Protein AF-D0PT94-F1 (afdb_monomer_lite)

InterPro domains:
  IPR007080 RNA polymerase Rpb1, domain 1 [PF04997] (1-203)
  IPR044893 RNA polymerase Rpb1, clamp domain superfamily [G3DSA:4.10.860.120] (1-90)
  IPR045867 DNA-directed RNA polymerase, subunit beta-prime [PTHR19376] (1-203)

Radius of gyration: 24.85 Å; chains: 1; bounding box: 55×43×72 Å

Structure (mmCIF, N/CA/C/O backbone):
data_AF-D0PT94-F1
#
_entry.id   AF-D0PT94-F1
#
loop_
_atom_site.group_PDB
_atom_site.id
_atom_site.type_symbol
_atom_site.label_atom_id
_atom_site.label_alt_id
_atom_site.label_comp_id
_atom_site.label_asym_id
_atom_site.label_entity_id
_atom_site.label_seq_id
_atom_site.pdbx_PDB_ins_code
_atom_site.Cartn_x
_atom_site.Cartn_y
_atom_site.Cartn_z
_atom_site.occupancy
_atom_site.B_iso_or_equiv
_atom_site.auth_seq_id
_atom_site.auth_comp_id
_atom_site.auth_asym_id
_atom_site.auth_atom_id
_atom_site.pdbx_PDB_model_num
ATOM 1 N N . PRO A 1 1 ? 25.337 0.987 -22.077 1.00 82.44 1 PRO A N 1
ATOM 2 C CA . PRO A 1 1 ? 24.472 1.006 -20.879 1.00 82.44 1 PRO A CA 1
ATOM 3 C C . PRO A 1 1 ? 24.559 -0.339 -20.171 1.00 82.44 1 PRO A C 1
ATOM 5 O O . PRO A 1 1 ? 24.708 -1.342 -20.863 1.00 82.44 1 PRO A O 1
ATOM 8 N N . GLU A 1 2 ? 24.500 -0.351 -18.841 1.00 88.00 2 GLU A N 1
ATOM 9 C CA . GLU A 1 2 ? 24.576 -1.594 -18.067 1.00 88.00 2 GLU A CA 1
ATOM 10 C C . GLU A 1 2 ? 23.361 -2.496 -18.319 1.00 88.00 2 GLU A C 1
ATOM 12 O O . GLU A 1 2 ? 22.239 -2.018 -18.537 1.00 88.00 2 GLU A O 1
ATOM 17 N N . MET A 1 3 ? 23.589 -3.811 -18.303 1.00 86.75 3 MET A N 1
ATOM 18 C CA . MET A 1 3 ? 22.514 -4.797 -18.405 1.00 86.75 3 MET A CA 1
ATOM 19 C C . MET A 1 3 ? 21.665 -4.744 -17.131 1.00 86.75 3 MET A C 1
ATOM 21 O O . MET A 1 3 ? 22.197 -4.636 -16.034 1.00 86.75 3 MET A O 1
ATOM 25 N N . ASP A 1 4 ? 20.343 -4.747 -17.294 1.00 88.44 4 ASP A N 1
ATOM 26 C CA . ASP A 1 4 ? 19.341 -4.687 -16.217 1.00 88.44 4 ASP A CA 1
ATOM 27 C C . ASP A 1 4 ? 19.404 -3.450 -15.300 1.00 88.44 4 ASP A C 1
ATOM 29 O O . ASP A 1 4 ? 18.654 -3.346 -14.333 1.00 88.44 4 ASP A O 1
ATOM 33 N N . GLY A 1 5 ? 20.234 -2.459 -15.642 1.00 93.19 5 GLY A N 1
ATOM 34 C CA . GLY A 1 5 ? 20.261 -1.155 -14.986 1.00 93.19 5 GLY A CA 1
ATOM 35 C C . GLY A 1 5 ? 19.177 -0.189 -15.484 1.00 93.19 5 GLY A C 1
ATOM 36 O O . GLY A 1 5 ? 18.442 -0.456 -16.436 1.00 93.19 5 GLY A O 1
ATOM 37 N N . LEU A 1 6 ? 19.145 1.013 -14.896 1.00 94.44 6 LEU A N 1
ATOM 38 C CA . LEU A 1 6 ? 18.165 2.071 -15.210 1.00 94.44 6 LEU A CA 1
ATOM 39 C C . LEU A 1 6 ? 18.210 2.583 -16.661 1.00 94.44 6 LEU A C 1
ATOM 41 O O . LEU A 1 6 ? 17.276 3.223 -17.123 1.00 94.44 6 LEU A O 1
ATOM 45 N N . PHE A 1 7 ? 19.282 2.288 -17.394 1.00 94.75 7 PHE A N 1
ATOM 46 C CA . PHE A 1 7 ? 19.451 2.668 -18.798 1.00 94.75 7 PHE A CA 1
ATOM 47 C C . PHE A 1 7 ? 19.519 1.449 -19.726 1.00 94.75 7 PHE A C 1
ATOM 49 O O . PHE A 1 7 ? 20.022 1.558 -20.845 1.00 94.75 7 PHE A O 1
ATOM 56 N N . CYS A 1 8 ? 19.063 0.278 -19.268 1.00 95.19 8 CYS A N 1
ATOM 57 C CA . CYS A 1 8 ? 19.190 -0.969 -20.011 1.00 95.19 8 CYS A CA 1
ATOM 58 C C . CYS A 1 8 ? 18.487 -0.901 -21.375 1.00 95.19 8 CYS A C 1
ATOM 60 O O . CYS A 1 8 ? 17.275 -0.695 -21.466 1.00 95.19 8 CYS A O 1
ATOM 62 N N . GLU A 1 9 ? 19.239 -1.154 -22.448 1.00 94.75 9 GLU A N 1
ATOM 63 C CA . GLU A 1 9 ? 18.706 -1.122 -23.816 1.00 94.75 9 GLU A CA 1
ATOM 64 C C . GLU A 1 9 ? 17.712 -2.258 -24.098 1.00 94.75 9 GLU A C 1
ATOM 66 O O . GLU A 1 9 ? 16.864 -2.149 -24.980 1.00 94.75 9 GLU A O 1
ATOM 71 N N . ARG A 1 10 ? 17.791 -3.353 -23.334 1.00 94.56 10 ARG A N 1
ATOM 72 C CA . ARG A 1 10 ? 16.855 -4.480 -23.429 1.00 94.56 10 ARG A CA 1
ATOM 73 C C . ARG A 1 10 ? 15.456 -4.088 -22.956 1.00 94.56 10 ARG A C 1
ATOM 75 O O . ARG A 1 10 ? 14.474 -4.504 -23.558 1.00 94.56 10 ARG A O 1
ATOM 82 N N . ILE A 1 11 ? 15.384 -3.283 -21.895 1.00 94.75 11 ILE A N 1
ATOM 83 C CA . ILE A 1 11 ? 14.131 -2.842 -21.269 1.00 94.75 11 ILE A CA 1
ATOM 84 C C . ILE A 1 11 ? 13.576 -1.636 -22.030 1.00 94.75 11 ILE A C 1
ATOM 86 O O . ILE A 1 11 ? 12.449 -1.654 -22.523 1.00 94.75 11 ILE A O 1
ATOM 90 N N . PHE A 1 12 ? 14.393 -0.592 -22.170 1.00 96.19 12 PHE A N 1
ATOM 91 C CA . PHE A 1 12 ? 13.939 0.699 -22.682 1.00 96.19 12 PHE A CA 1
ATOM 92 C C . PHE A 1 12 ? 14.041 0.821 -24.206 1.00 96.19 12 PHE A C 1
ATOM 94 O O . PHE A 1 12 ? 13.380 1.673 -24.794 1.00 96.19 12 PHE A O 1
ATOM 101 N N . GLY A 1 13 ? 14.816 -0.035 -24.871 1.00 94.75 13 GLY A N 1
ATOM 102 C CA . GLY A 1 13 ? 15.084 0.028 -26.309 1.00 94.75 13 GLY A CA 1
ATOM 103 C C . GLY A 1 13 ? 16.503 0.510 -26.642 1.00 94.75 13 GLY A C 1
ATOM 104 O O . GLY A 1 13 ? 17.255 0.923 -25.756 1.00 94.75 13 GLY A O 1
ATOM 105 N N . PRO A 1 14 ? 16.896 0.454 -27.924 1.00 95.75 14 PRO A N 1
ATOM 106 C CA . PRO A 1 14 ? 18.282 0.619 -28.345 1.00 95.75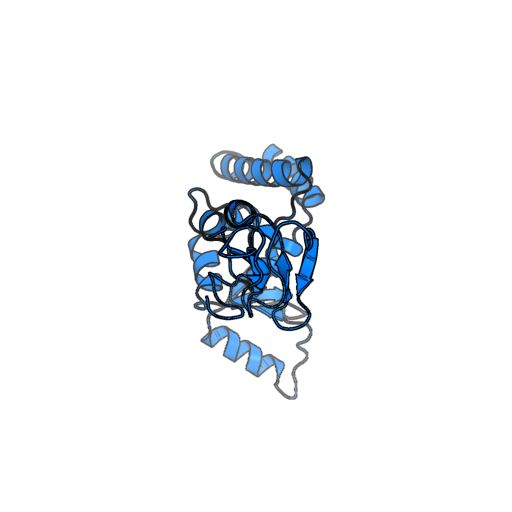 14 PRO A CA 1
ATOM 107 C C . PRO A 1 14 ? 18.783 2.056 -28.175 1.00 95.75 14 PRO A C 1
ATOM 109 O O . PRO A 1 14 ? 18.037 3.023 -28.336 1.00 95.75 14 PRO A O 1
ATOM 112 N N . ALA A 1 15 ? 20.078 2.215 -27.891 1.00 94.25 15 ALA A N 1
ATOM 113 C CA . ALA A 1 15 ? 20.687 3.544 -27.773 1.00 94.25 15 ALA A CA 1
ATOM 114 C C . ALA A 1 15 ? 20.854 4.258 -29.126 1.00 94.25 15 ALA A C 1
ATOM 116 O O . ALA A 1 15 ? 20.878 5.487 -29.169 1.00 94.25 15 ALA A O 1
ATOM 117 N N . LYS A 1 16 ? 20.970 3.495 -30.217 1.00 93.94 16 LYS A N 1
ATOM 118 C CA . LYS A 1 16 ? 21.126 3.987 -31.590 1.00 93.94 16 LYS A CA 1
ATOM 119 C C . LYS A 1 16 ? 20.006 3.445 -32.465 1.00 93.94 16 LYS A C 1
ATOM 121 O O . LYS A 1 16 ? 19.548 2.322 -32.265 1.00 93.94 16 LYS A O 1
ATOM 126 N N . ASP A 1 17 ? 19.595 4.223 -33.457 1.00 95.56 17 ASP A N 1
ATOM 127 C CA . ASP A 1 17 ? 18.532 3.808 -34.368 1.00 95.56 17 ASP A CA 1
ATOM 128 C C . ASP A 1 17 ? 18.942 2.572 -35.174 1.00 95.56 17 ASP A C 1
ATOM 130 O O . ASP A 1 17 ? 20.009 2.534 -35.792 1.00 95.56 17 ASP A O 1
ATOM 134 N N . TRP A 1 18 ? 18.059 1.572 -35.202 1.00 94.94 18 TRP A N 1
ATOM 135 C CA . TRP A 1 18 ? 18.218 0.365 -36.015 1.00 94.94 18 TRP A CA 1
ATOM 136 C C . TRP A 1 18 ? 19.512 -0.420 -35.737 1.00 94.94 18 TRP A C 1
ATOM 138 O O . TRP A 1 18 ? 20.038 -1.103 -36.624 1.00 94.94 18 TRP A O 1
ATOM 148 N N . GLU A 1 19 ? 20.036 -0.345 -34.514 1.00 95.38 19 GLU A N 1
ATOM 149 C CA . GLU A 1 19 ? 21.243 -1.053 -34.089 1.00 95.38 19 GLU A CA 1
ATOM 150 C C . GLU A 1 19 ? 21.046 -1.662 -32.695 1.00 95.38 19 GLU A C 1
ATOM 152 O O . GLU A 1 19 ? 20.653 -0.981 -31.754 1.00 95.38 19 GLU A O 1
ATOM 157 N N . CYS A 1 20 ? 21.328 -2.961 -32.554 1.00 94.12 20 CYS A N 1
ATOM 158 C CA . CYS A 1 20 ? 21.342 -3.610 -31.241 1.00 94.12 20 CYS A CA 1
ATOM 159 C C . CYS A 1 20 ? 22.640 -3.289 -30.478 1.00 94.12 20 CYS A C 1
ATOM 161 O O . CYS A 1 20 ? 23.686 -3.099 -31.103 1.00 94.12 20 CYS A O 1
ATOM 163 N N . HIS A 1 21 ? 22.614 -3.371 -29.144 1.00 93.88 21 HIS A N 1
ATOM 164 C CA . HIS A 1 21 ? 23.755 -3.044 -28.276 1.00 93.88 21 HIS A CA 1
ATOM 165 C C . HIS A 1 21 ? 25.081 -3.732 -28.664 1.00 93.88 21 HIS A C 1
ATOM 167 O O . HIS A 1 21 ? 26.125 -3.088 -28.728 1.00 93.88 21 HIS A O 1
ATOM 173 N N . CYS A 1 22 ? 25.060 -5.034 -28.982 1.00 93.25 22 CYS A N 1
ATOM 174 C CA . CYS A 1 22 ? 26.273 -5.790 -29.334 1.00 93.25 22 CYS A CA 1
ATOM 175 C C . CYS A 1 22 ? 26.754 -5.586 -30.784 1.00 93.25 22 CYS A C 1
ATOM 177 O O . CYS A 1 22 ? 27.763 -6.163 -31.186 1.00 93.25 22 CYS A O 1
ATOM 179 N N . GLY A 1 23 ? 26.006 -4.838 -31.600 1.00 92.12 23 GLY A N 1
ATOM 180 C CA . GLY A 1 23 ? 26.326 -4.577 -33.002 1.00 92.12 23 GLY A CA 1
ATOM 181 C C . GLY A 1 23 ? 26.142 -5.753 -33.977 1.00 92.12 23 GLY A C 1
ATOM 182 O O . GLY A 1 23 ? 26.477 -5.585 -35.149 1.00 92.12 23 GLY A O 1
ATOM 183 N N . LYS A 1 24 ? 25.603 -6.913 -33.552 1.00 94.38 24 LYS A N 1
ATOM 184 C CA . LYS A 1 24 ? 25.301 -8.068 -34.438 1.00 94.38 24 LYS A CA 1
ATOM 185 C C . LYS A 1 24 ? 24.307 -7.683 -35.539 1.00 94.38 24 LYS A C 1
ATOM 187 O O . LYS A 1 24 ? 24.542 -7.946 -36.718 1.00 94.38 24 LYS A O 1
ATOM 192 N N . TYR A 1 25 ? 23.209 -7.039 -35.154 1.00 95.19 25 TYR A N 1
ATOM 193 C CA . TYR A 1 25 ? 22.184 -6.549 -36.068 1.00 95.19 25 TYR A CA 1
ATOM 194 C C . TYR A 1 25 ? 22.292 -5.032 -36.201 1.00 95.19 25 TYR A C 1
ATOM 196 O O . TYR A 1 25 ? 22.223 -4.299 -35.213 1.00 95.19 25 TYR A O 1
ATOM 204 N N . LYS A 1 26 ? 22.477 -4.580 -37.445 1.00 92.81 26 LYS A N 1
ATOM 205 C CA . LYS A 1 26 ? 22.563 -3.168 -37.828 1.00 92.81 26 LYS A CA 1
ATOM 206 C C . LYS A 1 26 ? 21.718 -2.892 -39.066 1.00 92.81 26 LYS A C 1
ATOM 208 O O . LYS A 1 26 ? 21.656 -3.746 -39.963 1.00 92.81 26 LYS A O 1
ATOM 213 N N . ARG A 1 27 ? 21.244 -1.647 -39.169 1.00 91.12 27 ARG A N 1
ATOM 214 C CA . ARG A 1 27 ? 20.444 -1.085 -40.269 1.00 91.12 27 ARG A CA 1
ATOM 215 C C . ARG A 1 27 ? 18.991 -1.566 -40.254 1.00 91.12 27 ARG A C 1
ATOM 217 O O . ARG A 1 27 ? 18.659 -2.619 -39.719 1.00 91.12 27 ARG A O 1
ATOM 224 N N . VAL A 1 28 ? 18.148 -0.807 -40.951 1.00 93.69 28 VAL A N 1
ATOM 225 C CA . VAL A 1 28 ? 16.680 -0.954 -41.004 1.00 93.69 28 VAL A CA 1
ATOM 226 C C . VAL A 1 28 ? 16.206 -2.345 -41.451 1.00 93.69 28 VAL A C 1
ATOM 228 O O . VAL A 1 28 ? 15.122 -2.774 -41.075 1.00 93.69 28 VAL A O 1
ATOM 231 N N . ARG A 1 29 ? 17.021 -3.097 -42.205 1.00 94.12 29 ARG A N 1
ATOM 232 C CA . ARG A 1 29 ? 16.681 -4.452 -42.690 1.00 94.12 29 ARG A CA 1
ATOM 233 C C . ARG A 1 29 ? 16.317 -5.449 -41.582 1.00 94.12 29 ARG A C 1
ATOM 235 O O . ARG A 1 29 ? 15.600 -6.399 -41.849 1.00 94.12 29 ARG A O 1
ATOM 242 N N . HIS A 1 30 ? 16.828 -5.233 -40.368 1.00 92.19 30 HIS A N 1
ATOM 243 C CA . HIS A 1 30 ? 16.619 -6.111 -39.212 1.00 92.19 30 HIS A CA 1
ATOM 244 C C . HIS A 1 30 ? 15.548 -5.574 -38.253 1.00 92.19 30 HIS A C 1
ATOM 246 O O . HIS A 1 30 ? 15.527 -5.947 -37.085 1.00 92.19 30 HIS A O 1
ATOM 252 N N . ARG A 1 31 ? 14.686 -4.666 -38.724 1.00 92.75 31 ARG A N 1
ATOM 253 C CA . ARG A 1 31 ? 13.593 -4.067 -37.949 1.00 92.75 31 ARG A CA 1
ATOM 254 C C . ARG A 1 31 ? 12.750 -5.129 -37.238 1.00 92.75 31 ARG A C 1
ATOM 256 O O . ARG A 1 31 ? 12.276 -6.065 -37.873 1.00 92.75 31 ARG A O 1
ATOM 263 N N . GLY A 1 32 ? 12.523 -4.931 -35.940 1.00 91.44 32 GLY A N 1
ATOM 264 C CA . GLY A 1 32 ? 11.670 -5.793 -35.114 1.00 91.44 32 GLY A CA 1
ATOM 265 C C . GLY A 1 32 ? 12.319 -7.113 -34.687 1.00 91.44 32 GLY A C 1
ATOM 266 O O . GLY A 1 32 ? 11.695 -7.892 -33.974 1.00 91.44 32 GLY A O 1
ATOM 267 N N . ILE A 1 33 ? 13.570 -7.373 -35.082 1.00 94.75 33 ILE A N 1
ATOM 268 C CA . ILE A 1 33 ? 14.318 -8.542 -34.613 1.00 94.75 33 ILE A CA 1
ATOM 269 C C . ILE A 1 33 ? 14.868 -8.255 -33.214 1.00 94.75 33 ILE A C 1
ATOM 271 O O . ILE A 1 33 ? 15.511 -7.227 -32.980 1.00 94.75 33 ILE A O 1
ATOM 275 N N . VAL A 1 34 ? 14.660 -9.196 -32.294 1.00 96.31 34 VAL A N 1
ATOM 276 C CA . VAL A 1 34 ? 15.286 -9.198 -30.968 1.00 96.31 34 VAL A CA 1
ATOM 277 C C . VAL A 1 34 ? 16.611 -9.946 -31.048 1.00 96.31 34 VAL A C 1
ATOM 279 O O . VAL A 1 34 ? 16.674 -11.091 -31.491 1.00 96.31 34 VAL A O 1
ATOM 282 N N . CYS A 1 35 ? 17.700 -9.295 -30.648 1.00 95.06 35 CYS A N 1
ATOM 283 C CA . CYS A 1 35 ? 19.027 -9.886 -30.751 1.00 95.06 35 CYS A CA 1
ATOM 284 C C . CYS A 1 35 ? 19.226 -11.033 -29.747 1.00 95.06 35 CYS A C 1
ATOM 286 O O . CYS A 1 35 ? 19.208 -10.801 -28.545 1.00 95.06 35 CYS A O 1
ATOM 288 N N . GLU A 1 36 ? 19.559 -12.236 -30.219 1.00 95.12 36 GLU A N 1
ATOM 289 C CA . GLU A 1 36 ? 19.806 -13.423 -29.372 1.00 95.12 36 GLU A CA 1
ATOM 290 C C . GLU A 1 36 ? 20.920 -13.237 -28.326 1.00 95.12 36 GLU A C 1
ATOM 292 O O . GLU A 1 36 ? 20.913 -13.888 -27.289 1.00 95.12 36 GLU A O 1
ATOM 297 N N . ARG A 1 37 ? 21.900 -12.359 -28.590 1.00 92.44 37 ARG A N 1
ATOM 298 C CA . ARG A 1 37 ? 23.067 -12.176 -27.708 1.00 92.44 37 ARG A CA 1
ATOM 299 C C . ARG A 1 37 ? 22.843 -11.147 -26.600 1.00 92.44 37 ARG A C 1
ATOM 301 O O . ARG A 1 37 ? 23.409 -11.292 -25.528 1.00 92.44 37 ARG A O 1
ATOM 308 N N . CYS A 1 38 ? 22.101 -10.074 -26.880 1.00 93.12 38 CYS A N 1
ATOM 309 C CA . CYS A 1 38 ? 21.915 -8.964 -25.930 1.00 93.12 38 CYS A CA 1
ATOM 310 C C . CYS A 1 38 ? 20.450 -8.703 -25.559 1.00 93.12 38 CYS A C 1
ATOM 312 O O . CYS A 1 38 ? 20.180 -7.855 -24.718 1.00 93.12 38 CYS A O 1
ATOM 314 N N . GLY A 1 39 ? 19.496 -9.382 -26.198 1.00 94.00 39 GLY A N 1
ATOM 315 C CA . GLY A 1 39 ? 18.062 -9.194 -25.979 1.00 94.00 39 GLY A CA 1
ATOM 316 C C . GLY A 1 39 ? 17.511 -7.847 -26.456 1.00 94.00 39 GLY A C 1
ATOM 317 O O . GLY A 1 39 ? 16.332 -7.582 -26.257 1.00 94.00 39 GLY A O 1
ATOM 318 N N . VAL A 1 40 ? 18.331 -6.985 -27.067 1.00 95.50 40 VAL A N 1
ATOM 319 C CA . VAL A 1 40 ? 17.892 -5.669 -27.548 1.00 95.50 40 VAL A CA 1
ATOM 320 C C . VAL A 1 40 ? 17.148 -5.820 -28.867 1.00 95.50 40 VAL A C 1
ATOM 322 O O . VAL A 1 40 ? 17.653 -6.423 -29.818 1.00 95.50 40 VAL A O 1
ATOM 325 N N . GLU A 1 41 ? 15.953 -5.248 -28.912 1.00 95.69 41 GLU A N 1
ATOM 326 C CA . GLU A 1 41 ? 15.142 -5.131 -30.116 1.00 95.69 41 GLU A CA 1
ATOM 327 C C . GLU A 1 41 ? 15.700 -4.051 -31.049 1.00 95.69 41 GLU A C 1
ATOM 329 O O . GLU A 1 41 ? 15.992 -2.928 -30.635 1.00 95.69 41 GLU A O 1
ATOM 334 N N . VAL A 1 42 ? 15.824 -4.379 -32.333 1.00 96.56 42 VAL A N 1
ATOM 335 C CA . VAL A 1 42 ? 16.262 -3.434 -33.362 1.00 96.56 42 VAL A CA 1
ATOM 336 C C . VAL A 1 42 ? 15.084 -2.553 -33.783 1.00 96.56 42 VAL A C 1
ATOM 338 O O . VAL A 1 42 ? 14.254 -2.931 -34.615 1.00 96.56 42 VAL A O 1
ATOM 341 N N . THR A 1 43 ? 15.029 -1.356 -33.210 1.00 96.12 43 THR A N 1
ATOM 342 C CA . THR A 1 43 ? 14.004 -0.337 -33.467 1.00 96.12 43 THR A CA 1
ATOM 343 C C . THR A 1 43 ? 14.615 1.071 -33.397 1.00 96.12 43 THR A C 1
ATOM 345 O O . THR A 1 43 ? 15.835 1.222 -33.309 1.00 96.12 43 THR A O 1
ATOM 348 N N . GLU A 1 44 ? 13.797 2.112 -33.492 1.00 95.75 44 GLU A N 1
ATOM 349 C CA . GLU A 1 44 ? 14.229 3.500 -33.315 1.00 95.75 44 GLU A CA 1
ATOM 350 C C . GLU A 1 44 ? 14.568 3.776 -31.847 1.00 95.75 44 GLU A C 1
ATOM 352 O O . GLU A 1 44 ? 13.844 3.366 -30.942 1.00 95.75 44 GLU A O 1
ATOM 357 N N . SER A 1 45 ? 15.616 4.552 -31.589 1.00 94.56 45 SER A N 1
ATOM 358 C CA . SER A 1 45 ? 16.007 4.972 -30.237 1.00 94.56 45 SER A CA 1
ATOM 359 C C . SER A 1 45 ? 14.926 5.804 -29.537 1.00 94.56 45 SER A C 1
ATOM 361 O O . SER A 1 45 ? 14.860 5.839 -28.308 1.00 94.56 45 SER A O 1
ATOM 363 N N . ARG A 1 46 ? 14.010 6.420 -30.301 1.00 96.00 46 ARG A N 1
ATOM 364 C CA . ARG A 1 46 ? 12.863 7.184 -29.788 1.00 96.00 46 ARG A CA 1
ATOM 365 C C . ARG A 1 46 ? 11.960 6.364 -28.862 1.00 96.00 46 ARG A C 1
ATOM 367 O O . ARG A 1 46 ? 11.356 6.947 -27.961 1.00 96.00 46 ARG A O 1
ATOM 374 N N . VAL A 1 47 ? 11.881 5.038 -29.025 1.00 95.50 47 VAL A N 1
ATOM 375 C CA . VAL A 1 47 ? 11.062 4.187 -28.138 1.00 95.50 47 VAL A CA 1
ATOM 376 C C . VAL A 1 47 ? 11.494 4.287 -26.671 1.00 95.50 47 VAL A C 1
ATOM 378 O O . VAL A 1 47 ? 10.652 4.121 -25.788 1.00 95.50 47 VAL A O 1
ATOM 381 N N . ARG A 1 48 ? 12.760 4.655 -26.410 1.00 95.12 48 ARG A N 1
ATOM 382 C CA . ARG A 1 48 ? 13.303 4.877 -25.062 1.00 95.12 48 ARG A CA 1
ATOM 383 C C . ARG A 1 48 ? 12.613 5.991 -24.294 1.00 95.12 48 ARG A C 1
ATOM 385 O O . ARG A 1 48 ? 12.707 5.996 -23.084 1.00 95.12 48 ARG A O 1
ATOM 392 N N . ARG A 1 49 ? 11.887 6.887 -24.971 1.00 94.88 49 ARG A N 1
ATOM 393 C CA . ARG A 1 49 ? 11.092 7.956 -24.339 1.00 94.88 49 ARG A CA 1
ATOM 394 C C . ARG A 1 49 ? 9.676 7.520 -23.955 1.00 94.88 49 ARG A C 1
ATOM 396 O O . ARG A 1 49 ? 8.940 8.300 -23.361 1.00 94.88 49 ARG A O 1
ATOM 403 N N . HIS A 1 50 ? 9.269 6.314 -24.350 1.00 94.81 50 HIS A N 1
ATOM 404 C CA . HIS A 1 50 ? 7.896 5.827 -24.194 1.00 94.81 50 HIS A CA 1
ATOM 405 C C . HIS A 1 50 ? 7.811 4.507 -23.419 1.00 94.81 50 HIS A C 1
ATOM 407 O O . HIS A 1 50 ? 6.802 4.256 -22.766 1.00 94.81 50 HIS A O 1
ATOM 413 N N . ARG A 1 51 ? 8.841 3.654 -23.477 1.00 95.06 51 ARG A N 1
ATOM 414 C CA . ARG A 1 51 ? 8.858 2.370 -22.762 1.00 95.06 51 ARG A CA 1
ATOM 415 C C . ARG A 1 51 ? 9.133 2.587 -21.281 1.00 95.06 51 ARG A C 1
ATOM 417 O O . ARG A 1 51 ? 10.183 3.105 -20.929 1.00 95.06 51 ARG A O 1
ATOM 424 N N . MET A 1 52 ? 8.205 2.176 -20.426 1.00 96.19 52 MET A N 1
ATOM 425 C CA . MET A 1 52 ? 8.396 2.180 -18.976 1.00 96.19 52 MET A CA 1
ATOM 426 C C . MET A 1 52 ? 8.971 0.842 -18.512 1.00 96.19 52 MET A C 1
ATOM 428 O O . MET A 1 52 ? 8.719 -0.199 -19.121 1.00 96.19 52 MET A O 1
ATOM 432 N N . GLY A 1 53 ? 9.728 0.878 -17.421 1.00 95.50 53 GLY A N 1
ATOM 433 C CA . GLY A 1 53 ? 10.123 -0.311 -16.673 1.00 95.50 53 GLY A CA 1
ATOM 434 C C . GLY A 1 53 ? 9.316 -0.431 -15.386 1.00 95.50 53 GLY A C 1
ATOM 435 O O . GLY A 1 53 ? 8.473 0.413 -15.080 1.00 95.50 53 GLY A O 1
ATOM 436 N N . PHE A 1 54 ? 9.610 -1.451 -14.591 1.00 96.25 54 PHE A N 1
ATOM 437 C CA . PHE A 1 54 ? 9.136 -1.526 -13.216 1.00 96.25 54 PHE A CA 1
ATOM 438 C C . PHE A 1 54 ? 10.157 -2.238 -12.333 1.00 96.25 54 PHE A C 1
ATOM 440 O O . PHE A 1 54 ? 10.972 -3.024 -12.813 1.00 96.25 54 PHE A O 1
ATOM 447 N N . ILE A 1 55 ? 10.085 -1.967 -11.035 1.00 96.88 55 ILE A N 1
ATOM 448 C CA . ILE A 1 55 ? 10.845 -2.646 -9.991 1.00 96.88 55 ILE A CA 1
ATOM 449 C C . ILE A 1 55 ? 9.837 -3.380 -9.116 1.00 96.88 55 ILE A C 1
ATOM 451 O O . ILE A 1 55 ? 8.952 -2.758 -8.528 1.00 96.88 55 ILE A O 1
ATOM 455 N N . LYS A 1 56 ? 9.964 -4.706 -9.039 1.00 96.88 56 LYS A N 1
ATOM 456 C CA . LYS A 1 56 ? 9.233 -5.506 -8.057 1.00 96.88 56 LYS A CA 1
ATOM 457 C C . LYS A 1 56 ? 9.895 -5.307 -6.697 1.00 96.88 56 LYS A C 1
ATOM 459 O O . LYS A 1 56 ? 11.095 -5.539 -6.568 1.00 96.88 56 LYS A O 1
ATOM 464 N N . LEU A 1 57 ? 9.127 -4.857 -5.714 1.00 96.94 57 LEU A N 1
ATOM 465 C CA . LEU A 1 57 ? 9.636 -4.642 -4.367 1.00 96.94 57 LEU A CA 1
ATOM 466 C C . LEU A 1 57 ? 9.753 -5.974 -3.623 1.00 96.94 57 LEU A C 1
ATOM 468 O O . LEU A 1 57 ? 8.995 -6.909 -3.876 1.00 96.94 57 LEU A O 1
ATOM 472 N N . ALA A 1 58 ? 10.723 -6.053 -2.712 1.00 96.38 58 ALA A N 1
ATOM 473 C CA . ALA A 1 58 ? 10.888 -7.211 -1.834 1.00 96.38 58 ALA A CA 1
ATOM 474 C C . ALA A 1 58 ? 9.811 -7.260 -0.739 1.00 96.38 58 ALA A C 1
ATOM 476 O O . ALA A 1 58 ? 9.414 -8.342 -0.324 1.00 96.38 58 ALA A O 1
ATOM 477 N N . ALA A 1 59 ? 9.338 -6.090 -0.310 1.00 94.75 59 ALA A N 1
ATOM 478 C CA . ALA A 1 59 ? 8.274 -5.916 0.664 1.00 94.75 59 ALA A CA 1
ATOM 479 C C . ALA A 1 59 ? 7.313 -4.814 0.184 1.00 94.75 59 ALA A C 1
ATOM 481 O O . ALA A 1 59 ? 7.755 -3.903 -0.531 1.00 94.75 59 ALA A O 1
ATOM 482 N N . PRO A 1 60 ? 6.026 -4.877 0.562 1.00 96.31 60 PRO A N 1
ATOM 483 C CA . PRO A 1 60 ? 5.071 -3.818 0.265 1.00 96.31 60 PRO A CA 1
ATOM 484 C C . PRO A 1 60 ? 5.502 -2.489 0.896 1.00 96.31 60 PRO A C 1
ATOM 486 O O . PRO A 1 60 ? 6.080 -2.456 1.982 1.00 96.31 60 PRO A O 1
ATOM 489 N N . VAL A 1 61 ? 5.206 -1.374 0.226 1.00 96.81 61 VAL A N 1
ATOM 490 C CA . VAL A 1 61 ? 5.502 -0.020 0.723 1.00 96.81 61 VAL A CA 1
ATOM 491 C C . VAL A 1 61 ? 4.286 0.879 0.547 1.00 96.81 61 VAL A C 1
ATOM 493 O O . VAL A 1 61 ? 3.730 0.986 -0.543 1.00 96.81 61 VAL A O 1
ATOM 496 N N . THR A 1 62 ? 3.881 1.583 1.603 1.00 96.94 62 THR A N 1
ATOM 497 C CA . THR A 1 62 ? 2.770 2.541 1.529 1.00 96.94 62 THR A CA 1
ATOM 498 C C . THR A 1 62 ? 3.114 3.721 0.629 1.00 96.94 62 THR A C 1
ATOM 500 O O . THR A 1 62 ? 4.167 4.349 0.781 1.00 96.94 62 THR A O 1
ATOM 503 N N . HIS A 1 63 ? 2.201 4.100 -0.257 1.00 96.69 63 HIS A N 1
ATOM 504 C CA . HIS A 1 63 ? 2.396 5.264 -1.103 1.00 96.69 63 HIS A CA 1
ATOM 505 C C . HIS A 1 63 ? 2.232 6.569 -0.298 1.00 96.69 63 HIS A C 1
ATOM 507 O O . HIS A 1 63 ? 1.171 6.872 0.257 1.00 96.69 63 HIS A O 1
ATOM 513 N N . VAL A 1 64 ? 3.282 7.398 -0.288 1.00 95.56 64 VAL A N 1
ATOM 514 C CA . VAL A 1 64 ? 3.404 8.580 0.589 1.00 95.56 64 VAL A CA 1
ATOM 515 C C . VAL A 1 64 ? 2.256 9.588 0.463 1.00 95.56 64 VAL A C 1
ATOM 517 O O . VAL A 1 64 ? 1.851 10.163 1.469 1.00 95.56 64 VAL A O 1
ATOM 520 N N . TRP A 1 65 ? 1.690 9.792 -0.733 1.00 95.88 65 TRP A N 1
ATOM 521 C CA . TRP A 1 65 ? 0.573 10.733 -0.917 1.00 95.88 65 TRP A CA 1
ATOM 522 C C . TRP A 1 65 ? -0.709 10.312 -0.195 1.00 95.88 65 TRP A C 1
ATOM 524 O O . TRP A 1 65 ? -1.437 11.181 0.276 1.00 95.88 65 TRP A O 1
ATOM 534 N N . TYR A 1 66 ? -0.983 9.011 -0.075 1.00 95.94 66 TYR A N 1
ATOM 535 C CA . TYR A 1 66 ? -2.185 8.528 0.608 1.00 95.94 66 TYR A CA 1
ATOM 536 C C . TYR A 1 66 ? -1.990 8.435 2.123 1.00 95.94 66 TYR A C 1
ATOM 538 O O . TYR A 1 66 ? -2.964 8.570 2.862 1.00 95.94 66 TYR A O 1
ATOM 546 N N . LEU A 1 67 ? -0.737 8.274 2.570 1.00 94.94 67 LEU A N 1
ATOM 547 C CA . LEU A 1 67 ? -0.361 8.285 3.981 1.00 94.94 67 LEU A CA 1
ATOM 548 C C . LEU A 1 67 ? -0.274 9.713 4.539 1.00 94.94 67 LEU A C 1
ATOM 550 O O . LEU A 1 67 ? -1.045 10.058 5.427 1.00 94.94 67 LEU A O 1
ATOM 554 N N . LYS A 1 68 ? 0.628 10.549 4.006 1.00 93.44 68 LYS A N 1
ATOM 555 C CA . LYS A 1 68 ? 0.940 11.898 4.524 1.00 93.44 68 LYS A CA 1
ATOM 556 C C . LYS A 1 68 ? 0.119 13.027 3.902 1.00 93.44 68 LYS A C 1
ATOM 558 O O . LYS A 1 68 ? 0.277 14.183 4.293 1.00 93.44 68 LYS A O 1
ATOM 563 N N . GLY A 1 69 ? -0.722 12.723 2.914 1.00 91.94 69 GLY A N 1
ATOM 564 C CA . GLY A 1 69 ? -1.636 13.702 2.331 1.00 91.94 69 GLY A CA 1
ATOM 565 C C . GLY A 1 69 ? -2.558 14.312 3.389 1.00 91.94 69 GLY A C 1
ATOM 566 O O . GLY A 1 69 ? -2.877 13.675 4.391 1.00 91.94 69 GLY A O 1
ATOM 567 N N . ILE A 1 70 ? -2.994 15.555 3.172 1.00 90.44 70 ILE A N 1
ATOM 568 C CA . ILE A 1 70 ? -3.974 16.225 4.034 1.00 90.44 70 ILE A CA 1
ATOM 569 C C . ILE A 1 70 ? -5.281 16.381 3.239 1.00 90.44 70 ILE A C 1
ATOM 571 O O . ILE A 1 70 ? -5.330 17.208 2.327 1.00 90.44 70 ILE A O 1
ATOM 575 N N . PRO A 1 71 ? -6.352 15.637 3.571 1.00 90.12 71 PRO A N 1
ATOM 576 C CA . PRO A 1 71 ? -6.414 14.578 4.581 1.00 90.12 71 PRO A CA 1
ATOM 577 C C . PRO A 1 71 ? -5.780 13.255 4.106 1.00 90.12 71 PRO A C 1
ATOM 579 O O . PRO A 1 71 ? -5.666 13.008 2.907 1.00 90.12 71 PRO A O 1
ATOM 582 N N . SER A 1 72 ? -5.416 12.392 5.057 1.00 95.25 72 SER A N 1
ATOM 583 C CA . SER A 1 72 ? -4.874 11.058 4.773 1.00 95.25 72 SER A CA 1
ATOM 584 C C . SER A 1 72 ? -6.007 10.098 4.423 1.00 95.25 72 SER A C 1
ATOM 586 O O . SER A 1 72 ? -6.904 9.868 5.238 1.00 95.25 72 SER A O 1
ATOM 588 N N . TYR A 1 73 ? -5.980 9.540 3.212 1.00 95.19 73 TYR A N 1
ATOM 589 C CA . TYR A 1 73 ? -7.009 8.606 2.749 1.00 95.19 73 TYR A CA 1
ATOM 590 C C . TYR A 1 73 ? -6.958 7.286 3.519 1.00 95.19 73 TYR A C 1
ATOM 592 O O . TYR A 1 73 ? -8.006 6.759 3.887 1.00 95.19 73 TYR A O 1
ATOM 600 N N . MET A 1 74 ? -5.751 6.797 3.824 1.00 95.88 74 MET A N 1
ATOM 601 C CA . MET A 1 74 ? -5.554 5.551 4.571 1.00 95.88 74 MET A CA 1
ATOM 602 C C . MET A 1 74 ? -6.125 5.664 5.988 1.00 95.88 74 MET A C 1
ATOM 604 O O . MET A 1 74 ? -6.901 4.812 6.411 1.00 95.88 74 MET A O 1
ATOM 608 N N . ALA A 1 75 ? -5.828 6.764 6.686 1.00 95.81 75 ALA A N 1
ATOM 609 C CA . ALA A 1 75 ? -6.358 7.018 8.025 1.00 95.81 75 ALA A CA 1
ATOM 610 C C . ALA A 1 75 ? -7.894 7.138 8.033 1.00 95.81 75 ALA A C 1
ATOM 612 O O . ALA A 1 75 ? -8.560 6.576 8.901 1.00 95.81 75 ALA A O 1
ATOM 613 N N . ILE A 1 76 ? -8.473 7.828 7.038 1.00 95.50 76 ILE A N 1
ATOM 614 C CA . ILE A 1 76 ? -9.932 7.959 6.906 1.00 95.50 76 ILE A CA 1
ATOM 615 C C . ILE A 1 76 ? -10.598 6.597 6.685 1.00 95.50 76 ILE A C 1
ATOM 617 O O . ILE A 1 76 ? -11.609 6.309 7.326 1.00 95.50 76 ILE A O 1
ATOM 621 N N . LEU A 1 77 ? -10.060 5.771 5.786 1.00 95.56 77 LEU A N 1
ATOM 622 C CA . LEU A 1 77 ? -10.627 4.457 5.473 1.00 95.56 77 LEU A CA 1
ATOM 623 C C . LEU A 1 77 ? -10.575 3.520 6.682 1.00 95.56 77 LEU A C 1
ATOM 625 O O . LEU A 1 77 ? -11.592 2.918 7.040 1.00 95.56 77 LEU A O 1
ATOM 629 N N . LEU A 1 78 ? -9.421 3.474 7.353 1.00 95.06 78 LEU A N 1
ATOM 630 C CA . LEU A 1 78 ? -9.196 2.635 8.528 1.00 95.06 78 LEU A CA 1
ATOM 631 C C . LEU A 1 78 ? -9.950 3.111 9.779 1.00 95.06 78 LEU A C 1
ATOM 633 O O . LEU A 1 78 ? -10.104 2.317 10.704 1.00 95.06 78 LEU A O 1
ATOM 637 N N . ASP A 1 79 ? -10.452 4.349 9.781 1.00 93.88 79 ASP A N 1
ATOM 638 C CA . ASP A 1 79 ? -10.999 5.068 10.942 1.00 93.88 79 ASP A CA 1
ATOM 639 C C . ASP A 1 79 ? -10.012 5.192 12.116 1.00 93.88 79 ASP A C 1
ATOM 641 O O . ASP A 1 79 ? -10.392 5.221 13.285 1.00 93.88 79 ASP A O 1
ATOM 645 N N . MET A 1 80 ? -8.725 5.312 11.794 1.00 94.56 80 MET A N 1
ATOM 646 C CA . MET A 1 80 ? -7.643 5.473 12.764 1.00 94.56 80 MET A CA 1
ATOM 647 C C . MET A 1 80 ? -7.072 6.897 12.698 1.00 94.56 80 MET A C 1
ATOM 649 O O . MET A 1 80 ? -7.091 7.532 11.638 1.00 94.56 80 MET A O 1
ATOM 653 N N . PRO A 1 81 ? -6.543 7.441 13.806 1.00 94.75 81 PRO A N 1
ATOM 654 C CA . PRO A 1 81 ? -5.730 8.649 13.765 1.00 94.75 81 PRO A CA 1
ATOM 655 C C . PRO A 1 81 ? -4.529 8.484 12.823 1.00 94.75 81 PRO A C 1
ATOM 657 O O . PRO A 1 81 ? -3.920 7.422 12.755 1.00 94.75 81 PRO A O 1
ATOM 660 N N . LEU A 1 82 ? -4.133 9.557 12.127 1.00 95.00 82 LEU A N 1
ATOM 661 C CA . LEU A 1 82 ? -2.964 9.523 11.235 1.00 95.00 82 LEU A CA 1
ATOM 662 C C . LEU A 1 82 ? -1.689 9.081 11.971 1.00 95.00 82 LEU A C 1
ATOM 664 O O . LEU A 1 82 ? -0.927 8.281 11.443 1.00 95.00 82 LEU A O 1
ATOM 668 N N . ARG A 1 83 ? -1.492 9.572 13.201 1.00 95.44 83 ARG A N 1
ATOM 669 C CA . ARG A 1 83 ? -0.340 9.221 14.041 1.00 95.44 83 ARG A CA 1
ATOM 670 C C . ARG A 1 83 ? -0.240 7.713 14.275 1.00 95.44 83 ARG A C 1
ATOM 672 O O . ARG A 1 83 ? 0.858 7.172 14.249 1.00 95.44 83 ARG A O 1
ATOM 679 N N . ASP A 1 84 ? -1.376 7.061 14.469 1.00 96.06 84 ASP A N 1
ATOM 680 C CA . ASP A 1 84 ? -1.466 5.637 14.781 1.00 96.06 84 ASP A CA 1
ATOM 681 C C . ASP A 1 84 ? -1.109 4.805 13.544 1.00 96.06 84 ASP A C 1
ATOM 683 O O . ASP A 1 84 ? -0.295 3.889 13.615 1.00 96.06 84 ASP A O 1
ATOM 687 N N . VAL A 1 85 ? -1.621 5.198 12.371 1.00 96.31 85 VAL A N 1
ATOM 688 C CA . VAL A 1 85 ? -1.242 4.578 11.091 1.00 96.31 85 VAL A CA 1
ATOM 689 C C . VAL A 1 85 ? 0.251 4.774 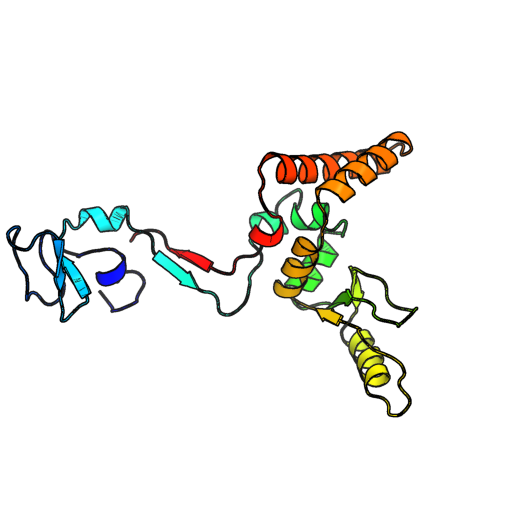10.805 1.00 96.31 85 VAL A C 1
ATOM 691 O O . VAL A 1 85 ? 0.927 3.836 10.389 1.00 96.31 85 VAL A O 1
ATOM 694 N N . GLU A 1 86 ? 0.797 5.967 11.058 1.00 95.88 86 GLU A N 1
ATOM 695 C CA . GLU A 1 86 ? 2.232 6.227 10.903 1.00 95.88 86 GLU A CA 1
ATOM 696 C C . GLU A 1 86 ? 3.081 5.367 11.845 1.00 95.88 86 GLU A C 1
ATOM 698 O O . GLU A 1 86 ? 4.126 4.877 11.425 1.00 95.88 86 GLU A O 1
ATOM 703 N N . GLN A 1 87 ? 2.648 5.139 13.089 1.00 96.25 87 GLN A N 1
ATOM 704 C CA . GLN A 1 87 ? 3.367 4.264 14.018 1.00 96.25 87 GLN A CA 1
ATOM 705 C C . GLN A 1 87 ? 3.483 2.832 13.491 1.00 96.25 87 GLN A C 1
ATOM 707 O O . GLN A 1 87 ? 4.571 2.263 13.567 1.00 96.25 87 GLN A O 1
ATOM 712 N N . VAL A 1 88 ? 2.419 2.289 12.895 1.00 96.75 88 VAL A N 1
ATOM 713 C CA . VAL A 1 88 ? 2.451 0.956 12.273 1.00 96.75 88 VAL A CA 1
ATOM 714 C C . VAL A 1 88 ? 3.378 0.943 11.059 1.00 96.75 88 VAL A C 1
ATOM 716 O O . VAL A 1 88 ? 4.244 0.078 10.951 1.00 96.75 88 VAL A O 1
ATOM 719 N N . VAL A 1 89 ? 3.250 1.927 10.160 1.00 96.38 89 VAL A N 1
ATOM 720 C CA . VAL A 1 89 ? 4.059 2.008 8.928 1.00 96.38 89 VAL A CA 1
ATOM 721 C C . VAL A 1 89 ? 5.551 2.175 9.226 1.00 96.38 89 VAL A C 1
ATOM 723 O O . VAL A 1 89 ? 6.382 1.604 8.523 1.00 96.38 89 VAL A O 1
ATOM 726 N N . TYR A 1 90 ? 5.898 2.946 10.257 1.00 95.75 90 TYR A N 1
ATOM 727 C CA . TYR A 1 90 ? 7.281 3.200 10.668 1.00 95.75 90 TYR A CA 1
ATOM 728 C C . TYR A 1 90 ? 7.837 2.175 11.661 1.00 95.75 90 TYR A C 1
ATOM 730 O O . TYR A 1 90 ? 8.890 2.427 12.237 1.00 95.75 90 TYR A O 1
ATOM 738 N N . PHE A 1 91 ? 7.171 1.031 11.839 1.00 95.62 91 PHE A N 1
ATOM 739 C CA . PHE A 1 91 ? 7.618 -0.054 12.717 1.00 95.62 91 PHE A CA 1
ATOM 740 C C . PHE A 1 91 ? 7.779 0.343 14.198 1.00 95.62 91 PHE A C 1
ATOM 742 O O . PHE A 1 91 ? 8.598 -0.226 14.908 1.00 95.62 91 PHE A O 1
ATOM 749 N N . ASN A 1 92 ? 6.997 1.314 14.680 1.00 95.75 92 ASN A N 1
ATOM 750 C CA . ASN A 1 92 ? 7.015 1.736 16.088 1.00 95.75 92 ASN A CA 1
ATOM 751 C C . ASN A 1 92 ? 5.976 1.007 16.952 1.00 95.75 92 ASN A C 1
ATOM 753 O O . ASN A 1 92 ? 6.107 0.980 18.171 1.00 95.75 92 ASN A O 1
ATOM 757 N N . ALA A 1 93 ? 4.902 0.510 16.341 1.00 96.31 93 ALA A N 1
ATOM 758 C CA . ALA A 1 93 ? 3.827 -0.190 17.030 1.00 96.31 93 ALA A CA 1
ATOM 759 C C . ALA A 1 93 ? 3.261 -1.283 16.130 1.00 96.31 93 ALA A C 1
ATOM 761 O O . ALA A 1 93 ? 3.235 -1.146 14.905 1.00 96.31 93 ALA A O 1
ATOM 762 N N . TYR A 1 94 ? 2.768 -2.338 16.756 1.00 96.94 94 TYR A N 1
ATOM 763 C CA . TYR A 1 94 ? 2.035 -3.399 16.093 1.00 96.94 94 TYR A CA 1
ATOM 764 C C . TYR A 1 94 ? 0.546 -3.059 16.02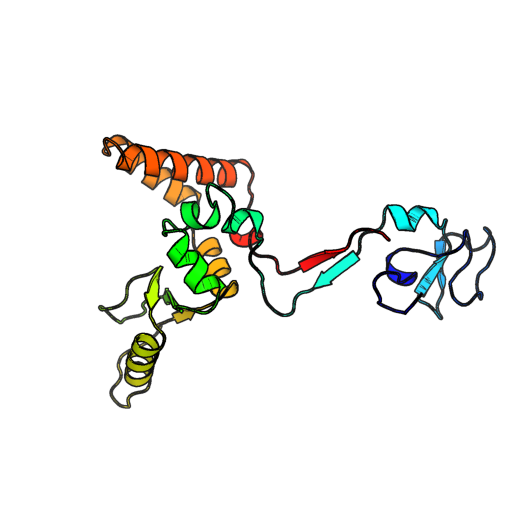5 1.00 96.94 94 TYR A C 1
ATOM 766 O O . TYR A 1 94 ? 0.040 -2.257 16.813 1.00 96.94 94 TYR A O 1
ATOM 774 N N . VAL A 1 95 ? -0.172 -3.688 15.098 1.00 97.19 95 VAL A N 1
ATOM 775 C CA . VAL A 1 95 ? -1.627 -3.591 14.984 1.00 97.19 95 VAL A CA 1
ATOM 776 C C . VAL A 1 95 ? -2.260 -4.974 14.958 1.00 97.19 95 VAL A C 1
ATOM 778 O O . VAL A 1 95 ? -1.781 -5.882 14.278 1.00 97.19 95 VAL A O 1
ATOM 781 N N . VAL A 1 96 ? -3.353 -5.133 15.698 1.00 96.31 96 VAL A N 1
ATOM 782 C CA . VAL A 1 96 ? -4.125 -6.378 15.728 1.00 96.31 96 VAL A CA 1
ATOM 783 C C . VAL A 1 96 ? -4.907 -6.532 14.426 1.00 96.31 96 VAL A C 1
ATOM 785 O O . VAL A 1 96 ? -5.794 -5.727 14.124 1.00 96.31 96 VAL A O 1
ATOM 788 N N . LEU A 1 97 ? -4.590 -7.588 13.678 1.00 95.44 97 LEU A N 1
ATOM 789 C CA . LEU A 1 97 ? -5.277 -7.992 12.451 1.00 95.44 97 LEU A CA 1
ATOM 790 C C . LEU A 1 97 ? -6.426 -8.953 12.767 1.00 95.44 97 LEU A C 1
ATOM 792 O O . LEU A 1 97 ? -7.513 -8.819 12.219 1.00 95.44 97 LEU A O 1
ATOM 796 N N . ASN A 1 98 ? -6.207 -9.882 13.697 1.00 94.06 98 ASN A N 1
ATOM 797 C CA . ASN A 1 98 ? -7.230 -10.789 14.198 1.00 94.06 98 ASN A CA 1
ATOM 798 C C . ASN A 1 98 ? -7.048 -10.975 15.714 1.00 94.06 98 ASN A C 1
ATOM 800 O O . ASN A 1 98 ? -5.982 -11.426 16.132 1.00 94.06 98 ASN A O 1
ATOM 804 N N . PRO A 1 99 ? -8.041 -10.634 16.554 1.00 91.50 99 PRO A N 1
ATOM 805 C CA . PRO A 1 99 ? -7.939 -10.825 18.002 1.00 91.50 99 PRO A CA 1
ATOM 806 C C . PRO A 1 99 ? -8.042 -12.298 18.444 1.00 91.50 99 PRO A C 1
ATOM 808 O O . PRO A 1 99 ? -7.757 -12.599 19.601 1.00 91.50 99 PRO A O 1
ATOM 811 N N . GLY A 1 100 ? -8.425 -13.225 17.557 1.00 90.25 100 GLY A N 1
ATOM 812 C CA . GLY A 1 100 ? -8.549 -14.644 17.899 1.00 90.25 100 GLY A CA 1
ATOM 813 C C . GLY A 1 100 ? -9.586 -14.884 19.001 1.00 90.25 100 GLY A C 1
ATOM 814 O O . GLY A 1 100 ? -10.678 -14.319 18.962 1.00 90.25 100 GLY A O 1
ATOM 815 N N . ASN A 1 101 ? -9.251 -15.726 19.984 1.00 87.69 101 ASN A N 1
ATOM 816 C CA . ASN A 1 101 ? -10.100 -15.983 21.156 1.00 87.69 101 ASN A CA 1
ATOM 817 C C . ASN A 1 101 ? -9.726 -15.163 22.407 1.00 87.69 101 ASN A C 1
ATOM 819 O O . ASN A 1 101 ? -10.216 -15.465 23.494 1.00 87.69 101 ASN A O 1
ATOM 823 N N . TYR A 1 102 ? -8.839 -14.174 22.282 1.00 85.94 102 TYR A N 1
ATOM 824 C CA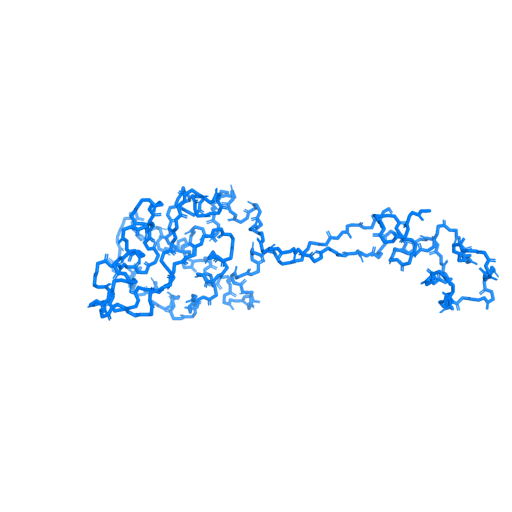 . TYR A 1 102 ? -8.377 -13.391 23.422 1.00 85.94 102 TYR A CA 1
ATOM 825 C C . TYR A 1 102 ? -9.285 -12.181 23.653 1.00 85.94 102 TYR A C 1
ATOM 827 O O . TYR A 1 102 ? -9.252 -11.209 22.899 1.00 85.94 102 TYR A O 1
ATOM 835 N N . ASP A 1 103 ? -10.060 -12.212 24.737 1.00 81.75 103 ASP A N 1
ATOM 836 C CA . ASP A 1 103 ? -11.065 -11.184 25.053 1.00 81.75 103 ASP A CA 1
ATOM 837 C C . ASP A 1 103 ? -10.478 -9.780 25.309 1.00 81.75 103 ASP A C 1
ATOM 839 O O . ASP A 1 103 ? -11.190 -8.778 25.229 1.00 81.75 103 ASP A O 1
ATOM 843 N N . GLY A 1 104 ? -9.183 -9.679 25.630 1.00 85.75 104 GLY A N 1
ATOM 844 C CA . GLY A 1 104 ? -8.512 -8.404 25.906 1.00 85.75 104 GLY A CA 1
ATOM 845 C C . GLY A 1 104 ? -8.004 -7.656 24.667 1.00 85.75 104 GLY A C 1
ATOM 846 O O . GLY A 1 104 ? -7.480 -6.550 24.810 1.00 85.75 104 GLY A O 1
ATOM 847 N N . LEU A 1 105 ? -8.132 -8.235 23.468 1.00 90.62 105 LEU A N 1
ATOM 848 C CA . LEU A 1 105 ? -7.666 -7.646 22.215 1.00 90.62 105 LEU A CA 1
ATOM 849 C C . LEU A 1 105 ? -8.848 -7.277 21.330 1.00 90.62 105 LEU A C 1
ATOM 851 O O . LEU A 1 105 ? -9.803 -8.027 21.156 1.00 90.62 105 LEU A O 1
ATOM 855 N N . SER A 1 106 ? -8.747 -6.105 20.718 1.00 93.19 106 SER A N 1
ATOM 856 C CA . SER A 1 106 ? -9.720 -5.616 19.751 1.00 93.19 106 SER A CA 1
ATOM 857 C C . SER A 1 106 ? -9.084 -5.445 18.376 1.00 93.19 106 SER A C 1
ATOM 859 O O . SER A 1 106 ? -7.899 -5.140 18.243 1.00 93.19 106 SER A O 1
ATOM 861 N N . TYR A 1 107 ? -9.877 -5.653 17.327 1.00 93.56 107 TYR A N 1
ATOM 862 C CA . TYR A 1 107 ? -9.436 -5.422 15.953 1.00 93.56 107 TYR A CA 1
ATOM 863 C C . TYR A 1 107 ? -8.967 -3.968 15.766 1.00 93.56 107 TYR A C 1
ATOM 865 O O . TYR A 1 107 ? -9.628 -3.045 16.243 1.00 93.56 107 TYR A O 1
ATOM 873 N N . LYS A 1 108 ? -7.841 -3.765 15.061 1.00 94.38 108 LYS A N 1
ATOM 874 C CA . LYS A 1 108 ? -7.154 -2.467 14.864 1.00 94.38 108 LYS A CA 1
ATOM 875 C C . LYS A 1 108 ? -6.572 -1.820 16.125 1.00 94.38 108 LYS A C 1
ATOM 877 O O . LYS A 1 108 ? -6.136 -0.668 16.074 1.00 94.38 108 LYS A O 1
ATOM 882 N N . GLN A 1 109 ? -6.527 -2.532 17.246 1.00 94.94 109 GLN A N 1
ATOM 883 C CA . GLN A 1 109 ? -5.834 -2.050 18.434 1.00 94.94 109 GLN A CA 1
ATOM 884 C C . GLN A 1 109 ? -4.331 -1.956 18.176 1.00 94.94 109 GLN A C 1
ATOM 886 O O . GLN A 1 109 ? -3.738 -2.860 17.586 1.00 94.94 109 GLN A O 1
ATOM 891 N N . LEU A 1 110 ? -3.725 -0.860 18.632 1.00 95.94 110 LEU A N 1
ATOM 892 C CA . LEU A 1 110 ? -2.278 -0.710 18.642 1.00 95.94 110 LEU A CA 1
ATOM 893 C C . LEU A 1 110 ? -1.676 -1.405 19.859 1.00 95.94 110 LEU A C 1
ATOM 895 O O . LEU A 1 110 ? -2.177 -1.249 20.974 1.00 95.94 110 LEU A O 1
ATOM 899 N N . LEU A 1 111 ? -0.572 -2.106 19.636 1.00 95.38 111 LEU A N 1
ATOM 900 C CA . LEU A 1 111 ? 0.226 -2.742 20.676 1.00 95.38 111 LEU A CA 1
ATOM 901 C C . LEU A 1 111 ? 1.650 -2.191 20.625 1.00 95.38 111 LEU A C 1
ATOM 903 O O . LEU A 1 111 ? 2.230 -2.020 19.549 1.00 95.38 111 LEU A O 1
ATOM 907 N N . THR A 1 112 ? 2.211 -1.895 21.792 1.00 95.50 112 THR A N 1
ATOM 908 C CA . THR A 1 112 ? 3.649 -1.644 21.918 1.00 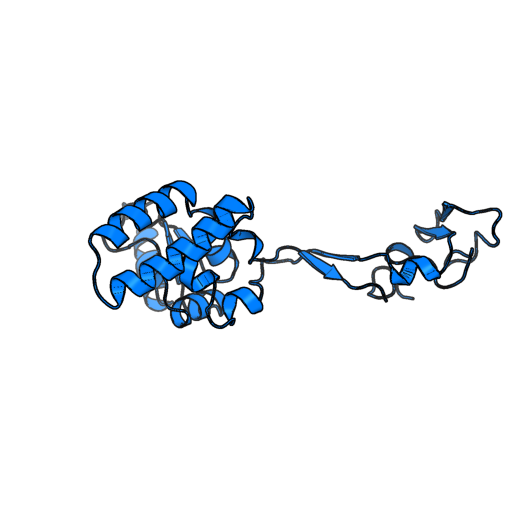95.50 112 THR A CA 1
ATOM 909 C C . THR A 1 112 ? 4.406 -2.965 21.836 1.00 95.50 112 THR A C 1
ATOM 911 O O . THR A 1 112 ? 3.818 -4.037 21.974 1.00 95.50 112 THR A O 1
ATOM 914 N N . GLU A 1 113 ? 5.716 -2.888 21.613 1.00 93.12 113 GLU A N 1
ATOM 915 C CA . GLU A 1 113 ? 6.583 -4.067 21.583 1.00 93.12 113 GLU A CA 1
ATOM 916 C C . GLU A 1 113 ? 6.511 -4.861 22.896 1.00 93.12 113 GLU A C 1
ATOM 918 O O . GLU A 1 113 ? 6.249 -6.056 22.855 1.00 93.12 113 GLU A O 1
ATOM 923 N N . ASP A 1 114 ? 6.613 -4.189 24.048 1.00 93.88 114 ASP A N 1
ATOM 924 C CA . ASP A 1 114 ? 6.542 -4.843 25.363 1.00 93.88 114 ASP A CA 1
ATOM 925 C C . ASP A 1 114 ? 5.214 -5.588 25.573 1.00 93.88 114 ASP A C 1
ATOM 927 O O . ASP A 1 114 ? 5.196 -6.743 25.986 1.00 93.88 114 ASP A O 1
ATOM 931 N N . THR A 1 115 ? 4.085 -4.954 25.236 1.00 92.31 115 THR A N 1
ATOM 932 C CA . THR A 1 115 ? 2.762 -5.579 25.379 1.00 92.31 115 THR A CA 1
ATOM 933 C C . THR A 1 115 ? 2.583 -6.743 24.411 1.00 92.31 115 THR A C 1
ATOM 935 O O . THR A 1 115 ? 1.949 -7.734 24.762 1.00 92.31 115 THR A O 1
ATOM 938 N N . TRP A 1 116 ? 3.125 -6.643 23.194 1.00 92.69 116 TRP A N 1
ATOM 939 C CA . TRP A 1 116 ? 3.097 -7.764 22.261 1.00 92.69 116 TRP A CA 1
ATOM 940 C C . TRP A 1 116 ? 3.916 -8.945 22.786 1.00 92.69 116 TRP A C 1
ATOM 942 O O . TRP A 1 116 ? 3.406 -10.058 22.764 1.00 92.69 116 TRP A O 1
ATOM 952 N N . LEU A 1 117 ? 5.114 -8.706 23.328 1.00 91.62 117 LEU A N 1
ATOM 953 C CA . LEU A 1 117 ? 5.947 -9.753 23.929 1.00 91.62 117 LEU A CA 1
ATOM 954 C C . LEU A 1 117 ? 5.233 -10.457 25.090 1.00 91.62 117 LEU A C 1
ATOM 956 O O . LEU A 1 117 ? 5.212 -11.682 25.142 1.00 91.62 117 LEU A O 1
ATOM 960 N N . GLU A 1 118 ? 4.574 -9.706 25.977 1.00 90.88 118 GLU A N 1
ATOM 961 C CA . GLU A 1 118 ? 3.789 -10.288 27.076 1.00 90.88 118 GLU A CA 1
ATOM 962 C C . GLU A 1 118 ? 2.648 -11.191 26.574 1.00 90.88 118 GLU A C 1
ATOM 964 O O . GLU A 1 118 ? 2.372 -12.240 27.159 1.00 90.88 118 GLU A O 1
ATOM 969 N N . ILE A 1 119 ? 1.968 -10.790 25.496 1.00 88.44 119 ILE A N 1
ATOM 970 C CA . ILE A 1 119 ? 0.885 -11.573 24.886 1.00 88.44 119 ILE A CA 1
ATOM 971 C C . ILE A 1 119 ? 1.451 -12.791 24.149 1.00 88.44 119 ILE A C 1
ATOM 973 O O . ILE A 1 119 ? 0.880 -13.877 24.231 1.00 88.44 119 ILE A O 1
ATOM 977 N N . GLU A 1 120 ? 2.574 -12.631 23.454 1.00 88.25 120 GLU A N 1
ATOM 978 C CA . GLU A 1 120 ? 3.275 -13.706 22.757 1.00 88.25 120 GLU A CA 1
ATOM 979 C C . GLU A 1 120 ? 3.731 -14.797 23.737 1.00 88.25 120 GLU A C 1
ATOM 981 O O . GLU A 1 120 ? 3.449 -15.977 23.516 1.00 88.25 120 GLU A O 1
ATOM 986 N N . ASP A 1 121 ? 4.303 -14.414 24.879 1.00 88.75 121 ASP A N 1
ATOM 987 C CA . ASP A 1 121 ? 4.670 -15.340 25.955 1.00 88.75 121 ASP A CA 1
ATOM 988 C C . ASP A 1 121 ? 3.449 -16.100 26.505 1.00 88.75 121 ASP A C 1
ATOM 990 O O . ASP A 1 121 ? 3.517 -17.304 26.772 1.00 88.75 121 ASP A O 1
ATOM 994 N N . GLN A 1 122 ? 2.297 -15.430 26.634 1.00 85.81 122 GLN A N 1
ATOM 995 C CA . GLN A 1 122 ? 1.045 -16.082 27.036 1.00 85.81 122 GLN A CA 1
ATOM 996 C C . GLN A 1 122 ? 0.540 -17.070 25.977 1.00 85.81 122 GLN A C 1
ATOM 998 O O . GLN A 1 122 ? 0.044 -18.141 26.340 1.00 85.81 122 GLN A O 1
ATOM 1003 N N . ILE A 1 123 ? 0.672 -16.757 24.683 1.00 85.44 123 ILE A N 1
ATOM 1004 C CA . ILE A 1 123 ? 0.280 -17.651 23.580 1.00 85.44 123 ILE A CA 1
ATOM 1005 C C . ILE A 1 123 ? 1.105 -18.944 23.606 1.00 85.44 123 ILE A C 1
ATOM 1007 O O . ILE A 1 123 ? 0.542 -20.022 23.436 1.00 85.44 123 ILE A O 1
ATOM 1011 N N . TYR A 1 124 ? 2.415 -18.857 23.848 1.00 83.50 124 TYR A N 1
ATOM 1012 C CA . TYR A 1 124 ? 3.308 -20.022 23.821 1.00 83.50 124 TYR A CA 1
ATOM 1013 C C . TYR A 1 124 ? 3.455 -20.755 25.162 1.00 83.50 124 TYR A C 1
ATOM 1015 O O . TYR A 1 124 ? 4.190 -21.741 25.242 1.00 83.50 124 TYR A O 1
ATOM 1023 N N . SER A 1 125 ? 2.760 -20.313 26.212 1.00 86.38 125 SER A N 1
ATOM 1024 C CA . SER A 1 125 ? 2.736 -21.026 27.492 1.00 86.38 125 SER A CA 1
ATOM 1025 C C . SER A 1 125 ? 2.097 -22.422 27.362 1.00 86.38 125 SER A C 1
ATOM 1027 O O . SER A 1 125 ? 1.153 -22.616 26.596 1.00 86.38 125 SER A O 1
ATOM 1029 N N . GLU A 1 126 ? 2.605 -23.413 28.108 1.00 75.00 126 GLU A N 1
ATOM 1030 C CA . GLU A 1 126 ? 2.169 -24.823 28.003 1.00 75.00 126 GLU A CA 1
ATOM 1031 C C . GLU A 1 126 ? 0.671 -25.027 28.311 1.00 75.00 126 GLU A C 1
ATOM 1033 O O . GLU A 1 126 ? 0.051 -25.944 27.773 1.00 75.00 126 GLU A O 1
ATOM 1038 N N . ASP A 1 127 ? 0.080 -24.138 29.115 1.00 76.81 127 ASP A N 1
ATOM 1039 C CA . ASP A 1 127 ? -1.340 -24.140 29.491 1.00 76.81 127 ASP A CA 1
ATOM 1040 C C . ASP A 1 127 ? -2.204 -23.207 28.614 1.00 76.81 127 ASP A C 1
ATOM 1042 O O . ASP A 1 127 ? -3.374 -22.951 28.926 1.00 76.81 127 ASP A O 1
ATOM 1046 N N . SER A 1 128 ? -1.648 -22.653 27.530 1.00 76.00 128 SER A N 1
ATOM 1047 C CA . SER A 1 128 ? -2.353 -21.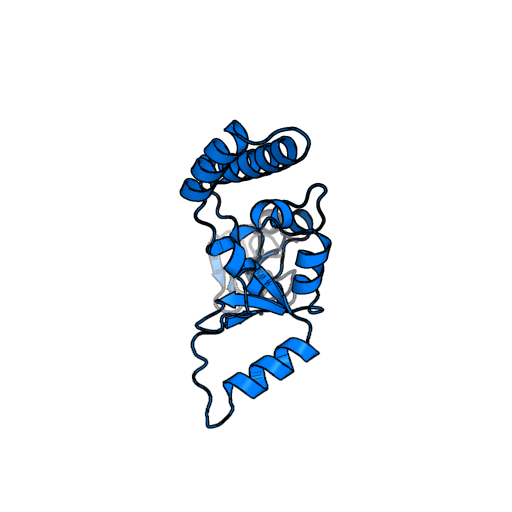651 26.736 1.00 76.00 128 SER A CA 1
ATOM 1048 C C . SER A 1 128 ? -3.525 -22.244 25.966 1.00 76.00 128 SER A C 1
ATOM 1050 O O . SER A 1 128 ? -3.409 -23.211 25.214 1.00 76.00 128 SER A O 1
ATOM 1052 N N . THR A 1 129 ? -4.678 -21.598 26.109 1.00 79.75 129 THR A N 1
ATOM 1053 C CA . THR A 1 129 ? -5.855 -21.838 25.266 1.00 79.75 129 THR A CA 1
ATOM 1054 C C . THR A 1 129 ? -5.942 -20.832 24.121 1.00 79.75 129 THR A C 1
ATOM 1056 O O . THR A 1 129 ? -6.889 -20.886 23.334 1.00 79.75 129 THR A O 1
ATOM 1059 N N . LEU A 1 130 ? -4.978 -19.910 24.014 1.00 82.31 130 LEU A N 1
ATOM 1060 C CA . LEU A 1 130 ? -5.022 -18.806 23.067 1.00 82.31 130 LEU A CA 1
ATOM 1061 C C . LEU A 1 130 ? -4.678 -19.276 21.659 1.00 82.31 130 LEU A C 1
ATOM 1063 O O . LEU A 1 130 ? -3.619 -19.845 21.414 1.00 82.31 130 LEU A O 1
ATOM 1067 N N . THR A 1 131 ? -5.586 -19.036 20.716 1.00 83.75 131 THR A N 1
ATOM 1068 C CA . THR A 1 131 ? -5.404 -19.441 19.317 1.00 83.75 131 THR A CA 1
ATOM 1069 C C . THR A 1 131 ? -5.978 -18.400 18.361 1.00 83.75 131 THR A C 1
ATOM 1071 O O . THR A 1 131 ? -6.931 -17.688 18.682 1.00 83.75 131 THR A O 1
ATOM 1074 N N . GLY A 1 132 ? -5.384 -18.307 17.167 1.00 84.69 132 GLY A N 1
ATOM 1075 C CA . GLY A 1 132 ? -5.883 -17.456 16.080 1.00 84.69 132 GLY A CA 1
ATOM 1076 C C . GLY A 1 132 ? -5.613 -15.957 16.239 1.00 84.69 132 GLY A C 1
ATOM 1077 O O . GLY A 1 132 ? -6.227 -15.165 15.528 1.00 84.69 132 GLY A O 1
ATOM 1078 N N . ILE A 1 133 ? -4.728 -15.565 17.159 1.00 90.19 133 ILE A N 1
ATOM 1079 C CA . ILE A 1 133 ? -4.291 -14.173 17.306 1.00 90.19 133 ILE A CA 1
ATOM 1080 C C . ILE A 1 133 ? -3.316 -13.855 16.175 1.00 90.19 133 ILE A C 1
ATOM 1082 O O . ILE A 1 133 ? -2.305 -14.536 16.007 1.00 90.19 133 ILE A O 1
ATOM 1086 N N . GLU A 1 134 ? -3.610 -12.809 15.412 1.00 92.69 134 GLU A N 1
ATOM 1087 C CA . GLU A 1 134 ? -2.746 -12.325 14.345 1.00 92.69 134 GLU A CA 1
ATOM 1088 C C . GLU A 1 134 ? -2.475 -10.840 14.533 1.00 92.69 134 GLU A C 1
ATOM 1090 O O . GLU A 1 134 ? -3.384 -10.005 14.588 1.00 92.69 134 GLU A O 1
ATOM 1095 N N . VAL A 1 135 ? -1.193 -10.513 14.605 1.00 95.06 135 VAL A N 1
ATOM 1096 C CA . VAL A 1 135 ? -0.694 -9.161 14.805 1.00 95.06 135 VAL A CA 1
ATOM 1097 C C . VAL A 1 135 ? 0.297 -8.861 13.691 1.00 95.06 135 VAL A C 1
ATOM 1099 O O . VAL A 1 135 ? 1.069 -9.723 13.277 1.00 95.06 135 VAL A O 1
ATOM 1102 N N . GLY A 1 136 ? 0.232 -7.647 13.155 1.00 95.31 136 GLY A N 1
ATOM 1103 C CA . GLY A 1 136 ? 1.058 -7.219 12.035 1.00 95.31 136 GLY A CA 1
ATOM 1104 C C . GLY A 1 136 ? 1.739 -5.885 12.295 1.00 95.31 136 GLY A C 1
ATOM 1105 O O . GLY A 1 136 ? 1.332 -5.109 13.158 1.00 95.31 136 GLY A O 1
ATOM 1106 N N . ILE A 1 137 ? 2.769 -5.597 11.504 1.00 96.44 137 ILE A N 1
ATOM 1107 C CA . ILE A 1 137 ? 3.473 -4.316 11.508 1.00 96.44 137 ILE A CA 1
ATOM 1108 C C . ILE A 1 137 ? 3.849 -3.902 10.081 1.00 96.44 137 ILE A C 1
ATOM 1110 O O . ILE A 1 137 ? 3.863 -4.719 9.159 1.00 96.44 137 ILE A O 1
ATOM 1114 N N . GLY A 1 138 ? 4.141 -2.619 9.881 1.00 96.38 138 GLY A N 1
ATOM 1115 C CA . GLY A 1 138 ? 4.588 -2.090 8.600 1.00 96.38 138 GLY A CA 1
ATOM 1116 C C . GLY A 1 138 ? 3.475 -1.971 7.558 1.00 96.38 138 GLY A C 1
ATOM 1117 O O . GLY A 1 138 ? 2.278 -2.022 7.843 1.00 96.38 138 GLY A O 1
ATOM 1118 N N . ALA A 1 139 ? 3.888 -1.782 6.305 1.00 96.12 139 ALA A N 1
ATOM 1119 C CA . ALA A 1 139 ? 2.971 -1.586 5.185 1.00 96.12 139 ALA A CA 1
ATOM 1120 C C . ALA A 1 139 ? 2.136 -2.835 4.850 1.00 96.12 139 ALA A C 1
ATOM 1122 O O . ALA A 1 139 ? 1.041 -2.695 4.315 1.00 96.12 139 ALA A O 1
ATOM 1123 N N . GLU A 1 140 ? 2.632 -4.032 5.171 1.00 96.25 140 GLU A N 1
ATOM 1124 C CA . GLU A 1 140 ? 1.920 -5.296 4.953 1.00 96.25 140 GLU A CA 1
ATOM 1125 C C . GLU A 1 140 ? 0.666 -5.388 5.825 1.00 96.25 140 GLU A C 1
ATOM 1127 O O . GLU A 1 140 ? -0.425 -5.646 5.318 1.00 96.25 140 GLU A O 1
ATOM 1132 N N . ALA A 1 141 ? 0.794 -5.060 7.114 1.00 96.81 141 ALA A N 1
ATOM 1133 C CA . ALA A 1 141 ? -0.344 -5.006 8.025 1.00 96.81 141 ALA A CA 1
ATOM 1134 C C . ALA A 1 141 ? -1.391 -3.989 7.561 1.00 96.81 141 ALA A C 1
ATOM 1136 O O . ALA A 1 141 ? -2.586 -4.271 7.566 1.00 96.81 141 ALA A O 1
ATOM 1137 N N . ILE A 1 142 ? -0.944 -2.820 7.094 1.00 96.88 142 ILE A N 1
ATOM 1138 C CA . ILE A 1 142 ? -1.844 -1.804 6.549 1.00 96.88 142 ILE A CA 1
ATOM 1139 C C . ILE A 1 142 ? -2.535 -2.278 5.263 1.00 96.88 142 ILE A C 1
ATOM 1141 O O . ILE A 1 142 ? -3.723 -2.008 5.106 1.00 96.88 142 ILE A O 1
ATOM 1145 N N . SER A 1 143 ? -1.833 -2.984 4.367 1.00 96.81 143 SER A N 1
ATOM 1146 C CA . SER A 1 143 ? -2.443 -3.583 3.168 1.00 96.81 143 SER A CA 1
ATOM 1147 C C . SER A 1 143 ? -3.584 -4.505 3.563 1.00 96.81 143 SER A C 1
ATOM 1149 O O . SER A 1 143 ? -4.709 -4.316 3.114 1.00 96.81 143 SER A O 1
ATOM 1151 N N . ARG A 1 144 ? -3.326 -5.422 4.498 1.00 96.38 144 ARG A N 1
ATOM 1152 C CA . ARG A 1 144 ? -4.327 -6.381 4.957 1.00 96.38 144 ARG A CA 1
ATOM 1153 C C . ARG A 1 144 ? -5.546 -5.707 5.585 1.00 96.38 144 ARG A C 1
ATOM 1155 O O . ARG A 1 144 ? -6.671 -5.994 5.199 1.00 96.38 144 ARG A O 1
ATOM 1162 N N . LEU A 1 145 ? -5.332 -4.728 6.466 1.00 96.19 145 LEU A N 1
ATOM 1163 C CA . LEU A 1 145 ? -6.432 -3.962 7.062 1.00 96.19 145 LEU A CA 1
ATOM 1164 C C . LEU A 1 145 ? -7.277 -3.206 6.028 1.00 96.19 145 LEU A C 1
ATOM 1166 O O . LEU A 1 145 ? -8.439 -2.914 6.303 1.00 96.19 145 LEU A O 1
ATOM 1170 N N . LEU A 1 146 ? -6.687 -2.816 4.893 1.00 96.25 146 LEU A N 1
ATOM 1171 C CA . LEU A 1 146 ? -7.381 -2.154 3.788 1.00 96.25 146 LEU A CA 1
ATOM 1172 C C . LEU A 1 146 ? -8.136 -3.153 2.899 1.00 96.25 146 LEU A C 1
ATOM 1174 O O . LEU A 1 146 ? -9.212 -2.810 2.411 1.00 96.25 146 LEU A O 1
ATOM 1178 N N . GLU A 1 147 ? -7.594 -4.357 2.706 1.00 95.94 147 GLU A N 1
ATOM 1179 C CA . GLU A 1 147 ? -8.239 -5.467 1.986 1.00 95.94 147 GLU A CA 1
ATOM 1180 C C . GLU A 1 147 ? -9.475 -5.982 2.732 1.00 95.94 147 GLU A C 1
ATOM 1182 O O . GLU A 1 147 ? -10.498 -6.260 2.109 1.00 95.94 147 GLU A O 1
ATOM 1187 N N . ASP A 1 148 ? -9.411 -6.021 4.064 1.00 94.38 148 ASP A N 1
ATOM 1188 C CA . ASP A 1 148 ? -10.475 -6.531 4.936 1.00 94.38 148 ASP A CA 1
ATOM 1189 C C . ASP A 1 148 ? -11.668 -5.563 5.095 1.00 94.38 148 ASP A C 1
ATOM 1191 O O . ASP A 1 148 ? -12.572 -5.819 5.891 1.00 94.38 148 ASP A O 1
ATOM 1195 N N . ILE A 1 149 ? -11.698 -4.426 4.385 1.00 94.31 149 ILE A N 1
ATOM 1196 C CA . ILE A 1 149 ? -12.807 -3.460 4.461 1.00 94.31 149 ILE A CA 1
ATOM 1197 C C . ILE A 1 149 ? -13.900 -3.840 3.448 1.00 94.31 149 ILE A C 1
ATOM 1199 O O . ILE A 1 149 ? -13.706 -3.615 2.249 1.00 94.31 149 ILE A O 1
ATOM 1203 N N . PRO A 1 150 ? -15.088 -4.307 3.885 1.00 94.44 150 PRO A N 1
ATOM 1204 C CA . PRO A 1 150 ? -16.227 -4.490 2.990 1.00 94.44 150 PRO A CA 1
ATOM 1205 C C . PRO A 1 150 ? -16.817 -3.118 2.632 1.00 94.44 150 PRO A C 1
ATOM 1207 O O . PRO A 1 150 ? -17.610 -2.551 3.382 1.00 94.44 150 PRO A O 1
ATOM 1210 N N . LEU A 1 151 ? -16.389 -2.541 1.505 1.00 95.50 151 LEU A N 1
ATOM 1211 C CA . LEU A 1 151 ? -16.700 -1.154 1.138 1.00 95.50 151 LEU A CA 1
ATOM 1212 C C . LEU A 1 151 ? -18.205 -0.873 1.054 1.00 95.50 151 LEU A C 1
ATOM 1214 O O . LEU A 1 151 ? -18.663 0.151 1.557 1.00 95.50 151 LEU A O 1
ATOM 1218 N N . GLU A 1 152 ? -18.971 -1.765 0.433 1.00 95.19 152 GLU A N 1
ATOM 1219 C CA . GLU A 1 152 ? -20.411 -1.605 0.236 1.00 95.19 152 GLU A CA 1
ATOM 1220 C C . GLU A 1 152 ? -21.177 -1.677 1.564 1.00 95.19 152 GLU A C 1
ATOM 1222 O O . GLU A 1 152 ? -22.003 -0.809 1.848 1.00 95.19 152 GLU A O 1
ATOM 1227 N N . GLU A 1 153 ? -20.867 -2.664 2.409 1.00 96.31 153 GLU A N 1
ATOM 1228 C CA . GLU A 1 153 ? -21.497 -2.821 3.729 1.00 96.31 153 GLU A CA 1
ATOM 1229 C C . GLU A 1 153 ? -21.144 -1.653 4.656 1.00 96.31 153 GLU A C 1
ATOM 1231 O O . GLU A 1 153 ? -22.000 -1.110 5.359 1.00 96.31 153 GLU A O 1
ATOM 1236 N N . GLU A 1 154 ? -19.884 -1.216 4.618 1.00 95.06 154 GLU A N 1
ATOM 1237 C CA . GLU A 1 154 ? -19.409 -0.066 5.376 1.00 95.06 154 GLU A CA 1
ATOM 1238 C C . GLU A 1 154 ? -20.108 1.226 4.933 1.00 95.06 154 GLU A C 1
ATOM 1240 O O . GLU A 1 154 ? -20.450 2.062 5.773 1.00 95.06 154 GLU A O 1
ATOM 1245 N N . ALA A 1 155 ? -20.352 1.399 3.629 1.00 96.00 155 ALA A N 1
ATOM 1246 C CA . ALA A 1 155 ? -21.069 2.554 3.101 1.00 96.00 155 ALA A CA 1
ATOM 1247 C C . ALA A 1 155 ? -22.509 2.617 3.629 1.00 96.00 155 ALA A C 1
ATOM 1249 O O . ALA A 1 155 ? -22.938 3.680 4.089 1.00 96.00 155 ALA A O 1
ATOM 1250 N N . GLU A 1 156 ? -23.241 1.498 3.612 1.00 96.38 156 GLU A N 1
ATOM 1251 C CA . GLU A 1 156 ? -24.606 1.453 4.154 1.00 96.38 156 GLU A CA 1
ATOM 1252 C C . GLU A 1 156 ? -24.622 1.722 5.660 1.00 96.38 156 GLU A C 1
ATOM 1254 O O . GLU A 1 156 ? -25.361 2.600 6.118 1.00 96.38 156 GLU A O 1
ATOM 1259 N N . ARG A 1 157 ? -23.727 1.080 6.424 1.00 96.31 157 ARG A N 1
ATOM 1260 C CA . ARG A 1 157 ? -23.605 1.320 7.871 1.00 96.31 157 ARG A CA 1
ATOM 1261 C C . ARG A 1 157 ? -23.355 2.796 8.182 1.00 96.31 157 ARG A C 1
ATOM 1263 O O . ARG A 1 157 ? -23.984 3.378 9.066 1.00 96.31 157 ARG A O 1
ATOM 1270 N N . LEU A 1 158 ? -22.465 3.440 7.427 1.00 96.00 158 LEU A N 1
ATOM 1271 C CA . LEU A 1 158 ? -22.165 4.859 7.607 1.00 96.00 158 LEU A CA 1
ATOM 1272 C C . LEU A 1 158 ? -23.366 5.759 7.294 1.00 96.00 158 LEU A C 1
ATOM 1274 O O . LEU A 1 158 ? -23.551 6.765 7.982 1.00 96.00 158 LEU A O 1
ATOM 1278 N N . ARG A 1 159 ? -24.193 5.429 6.294 1.00 95.88 159 ARG A N 1
ATOM 1279 C CA . ARG A 1 159 ? -25.411 6.199 5.982 1.00 95.88 159 ARG A CA 1
ATOM 1280 C C . ARG A 1 159 ? -26.417 6.148 7.130 1.00 95.88 159 ARG A C 1
ATOM 1282 O O . ARG A 1 159 ? -26.967 7.194 7.486 1.00 95.88 159 ARG A O 1
ATOM 1289 N N . GLU A 1 160 ? -26.593 4.983 7.749 1.00 96.06 160 GLU A N 1
ATOM 1290 C CA . GLU A 1 160 ? -27.436 4.818 8.938 1.00 96.06 160 GLU A CA 1
ATOM 1291 C C . GLU A 1 160 ? -26.893 5.617 10.133 1.00 96.06 160 GLU A C 1
ATOM 1293 O O . GLU A 1 160 ? -27.620 6.402 10.753 1.00 96.06 160 GLU A O 1
ATOM 1298 N N . GLU A 1 161 ? -25.591 5.514 10.417 1.00 94.81 161 GLU A N 1
ATOM 1299 C CA . GLU A 1 161 ? -24.958 6.257 11.512 1.00 94.81 161 GLU A CA 1
ATOM 1300 C C . GLU A 1 161 ? -25.045 7.780 11.325 1.00 94.81 161 GLU A C 1
ATOM 1302 O O . GLU A 1 161 ? -25.265 8.524 12.288 1.00 94.81 161 GLU A O 1
ATOM 1307 N N . ILE A 1 162 ? -24.902 8.273 10.090 1.00 96.00 162 ILE A N 1
ATOM 1308 C CA . ILE A 1 162 ? -25.001 9.703 9.759 1.00 96.00 162 ILE A CA 1
ATOM 1309 C C . ILE A 1 162 ? -26.405 10.252 10.034 1.00 96.00 162 ILE A C 1
ATOM 1311 O O . ILE A 1 162 ? -26.526 11.424 10.415 1.00 96.00 162 ILE A O 1
ATOM 1315 N N . ALA A 1 163 ? -27.455 9.443 9.856 1.00 94.81 163 ALA A N 1
ATOM 1316 C CA . ALA A 1 163 ? -28.831 9.862 10.112 1.00 94.81 163 ALA A CA 1
ATOM 1317 C C . ALA A 1 163 ? -29.058 10.204 11.595 1.00 94.81 163 ALA A C 1
ATOM 1319 O O . ALA A 1 163 ? -29.759 11.170 11.910 1.00 94.81 163 ALA A O 1
ATOM 1320 N N . VAL A 1 164 ? -28.409 9.462 12.498 1.00 95.50 164 VAL A N 1
ATOM 1321 C CA . VAL A 1 164 ? -28.531 9.631 13.955 1.00 95.50 164 VAL A CA 1
ATOM 1322 C C . VAL A 1 164 ? -27.484 10.605 14.513 1.00 95.50 164 VAL A C 1
ATOM 1324 O O . VAL A 1 164 ? -27.747 11.337 15.473 1.00 95.50 164 VAL A O 1
ATOM 1327 N N . ALA A 1 165 ? -26.292 10.658 13.915 1.00 94.56 165 ALA A N 1
ATOM 1328 C CA . ALA A 1 165 ? -25.187 11.476 14.399 1.00 94.56 165 ALA A CA 1
ATOM 1329 C C . ALA A 1 165 ? -25.452 12.989 14.270 1.00 94.56 165 ALA A C 1
ATOM 1331 O O . ALA A 1 165 ? -26.051 13.484 13.311 1.00 94.56 165 ALA A O 1
ATOM 1332 N N . LYS A 1 166 ? -24.921 13.764 15.223 1.00 93.94 166 LYS A N 1
ATOM 1333 C CA . LYS A 1 166 ? -24.985 15.236 15.245 1.00 93.94 166 LYS A CA 1
ATOM 1334 C C . LYS A 1 166 ? -23.592 15.850 15.428 1.00 93.94 166 LYS A C 1
ATOM 1336 O O . LYS A 1 166 ? -22.659 15.188 15.881 1.00 93.94 166 LYS A O 1
ATOM 1341 N N . GLY A 1 167 ? -23.452 17.125 15.061 1.00 94.12 167 GLY A N 1
ATOM 1342 C CA . GLY A 1 167 ? -22.233 17.911 15.280 1.00 94.12 167 GLY A CA 1
ATOM 1343 C C . GLY A 1 167 ? -20.991 17.370 14.559 1.00 94.12 167 GLY A C 1
ATOM 1344 O O . GLY A 1 167 ? -21.056 16.949 13.403 1.00 94.12 167 GLY A O 1
ATOM 1345 N N . GLN A 1 168 ? -19.848 17.388 15.250 1.00 91.31 168 GLN A N 1
ATOM 1346 C CA . GLN A 1 168 ? -18.548 16.995 14.689 1.00 91.31 168 GLN A CA 1
ATOM 1347 C C . GLN A 1 168 ? -18.479 15.516 14.281 1.00 91.31 168 GLN A C 1
ATOM 1349 O O . GLN A 1 168 ? -17.875 15.205 13.254 1.00 91.31 168 GLN A O 1
ATOM 1354 N N . LYS A 1 169 ? -19.142 14.611 15.022 1.00 91.75 169 LYS A N 1
ATOM 1355 C CA . LYS A 1 169 ? -19.186 13.177 14.683 1.00 91.75 169 LYS A CA 1
ATOM 1356 C C . LYS A 1 169 ? -19.807 12.963 13.302 1.00 91.75 169 LYS A C 1
ATOM 1358 O O . LYS A 1 169 ? -19.222 12.284 12.465 1.00 91.75 169 LYS A O 1
ATOM 1363 N N . ARG A 1 170 ? -20.933 13.631 13.024 1.00 94.00 170 ARG A N 1
ATOM 1364 C CA . ARG A 1 170 ? -21.594 13.577 11.710 1.00 94.00 170 ARG A CA 1
ATOM 1365 C C . ARG A 1 170 ? -20.669 14.063 10.592 1.00 94.00 170 ARG A C 1
ATOM 1367 O O . ARG A 1 170 ? -20.577 13.421 9.554 1.00 94.00 170 ARG A O 1
ATOM 1374 N N . ALA A 1 171 ? -19.947 15.164 10.809 1.00 93.06 171 ALA A N 1
ATOM 1375 C CA . ALA A 1 171 ? -19.007 15.691 9.819 1.00 93.06 171 ALA A CA 1
ATOM 1376 C C . ALA A 1 171 ? -17.847 14.720 9.517 1.00 93.06 171 ALA A C 1
ATOM 1378 O O . ALA A 1 171 ? -17.432 14.619 8.362 1.00 93.06 171 ALA A O 1
ATOM 1379 N N . LYS A 1 172 ? -17.340 13.990 10.524 1.00 92.94 172 LYS A N 1
ATOM 1380 C CA . LYS A 1 172 ? -16.317 12.944 10.338 1.00 92.94 172 LYS A CA 1
ATOM 1381 C C . LYS A 1 172 ? -16.863 11.781 9.501 1.00 92.94 172 LYS A C 1
ATOM 1383 O O . LYS A 1 172 ? -16.229 11.402 8.519 1.00 92.94 172 LYS A O 1
ATOM 1388 N N . LEU A 1 173 ? -18.054 11.283 9.838 1.00 95.19 173 LEU A N 1
ATOM 1389 C CA . LEU A 1 173 ? -18.691 10.170 9.127 1.00 95.19 173 LEU A CA 1
ATOM 1390 C C . LEU A 1 173 ? -18.982 10.511 7.657 1.00 95.19 173 LEU A C 1
ATOM 1392 O O . LEU A 1 173 ? -18.666 9.717 6.781 1.00 95.19 173 LEU A O 1
ATOM 1396 N N . ILE A 1 174 ? -19.479 11.720 7.363 1.00 95.56 174 ILE A N 1
ATOM 1397 C CA . ILE A 1 174 ? -19.714 12.180 5.978 1.00 95.56 174 ILE A CA 1
ATOM 1398 C C . ILE A 1 174 ? -18.407 12.182 5.171 1.00 95.56 174 ILE A C 1
ATOM 1400 O O . ILE A 1 174 ? -18.393 11.747 4.021 1.00 95.56 174 ILE A O 1
ATOM 1404 N N . LYS A 1 175 ? -17.294 12.655 5.751 1.00 94.69 175 LYS A N 1
ATOM 1405 C CA . LYS A 1 175 ? -15.992 12.641 5.061 1.00 94.69 175 LYS A CA 1
ATOM 1406 C C . LYS A 1 175 ? -15.540 11.218 4.734 1.00 94.69 175 LYS A C 1
ATOM 1408 O O . LYS A 1 175 ? -15.034 11.001 3.639 1.00 94.69 175 LYS A O 1
ATOM 1413 N N . ARG A 1 176 ? -15.738 10.276 5.659 1.00 95.88 176 ARG A N 1
ATOM 1414 C CA . ARG A 1 176 ? -15.396 8.863 5.467 1.00 95.88 176 ARG A CA 1
ATOM 1415 C C . ARG A 1 176 ? -16.275 8.200 4.409 1.00 95.88 176 ARG A C 1
ATOM 1417 O O . ARG A 1 176 ? -15.734 7.632 3.466 1.00 95.88 176 ARG A O 1
ATOM 1424 N N . LEU A 1 177 ? -17.594 8.379 4.499 1.00 97.12 177 LEU A N 1
ATOM 1425 C CA . LEU A 1 177 ? -18.548 7.879 3.508 1.00 97.12 177 LEU A CA 1
ATOM 1426 C C . LEU A 1 177 ? -18.213 8.389 2.103 1.00 97.12 177 LEU A C 1
ATOM 1428 O O . LEU A 1 177 ? -18.156 7.603 1.170 1.00 97.12 177 LEU A O 1
ATOM 1432 N N . ARG A 1 178 ? -17.881 9.680 1.957 1.00 96.25 178 ARG A N 1
ATOM 1433 C CA . ARG A 1 178 ? -17.494 10.252 0.658 1.00 96.25 178 ARG A CA 1
ATOM 1434 C C . ARG A 1 178 ? -16.286 9.549 0.036 1.00 96.25 178 ARG A C 1
ATOM 1436 O O . ARG A 1 178 ? -16.227 9.414 -1.181 1.00 96.25 178 ARG A O 1
ATOM 1443 N N . VAL A 1 179 ? -15.298 9.163 0.844 1.00 95.88 179 VAL A N 1
ATOM 1444 C CA . VAL A 1 179 ? -14.126 8.435 0.342 1.00 95.88 179 VAL A CA 1
ATOM 1445 C C . VAL A 1 179 ? -14.534 7.031 -0.096 1.00 95.88 179 VAL A C 1
ATOM 1447 O O . VAL A 1 179 ? -14.191 6.641 -1.205 1.00 95.88 179 VAL A O 1
ATOM 1450 N N . ILE A 1 180 ? -15.307 6.316 0.722 1.00 96.56 180 ILE A N 1
ATOM 1451 C CA . ILE A 1 180 ? -15.774 4.956 0.416 1.00 96.56 180 ILE A CA 1
ATOM 1452 C C . ILE A 1 180 ? -16.647 4.938 -0.844 1.00 96.56 180 ILE A C 1
ATOM 1454 O O . ILE A 1 180 ? -16.373 4.157 -1.749 1.00 96.56 180 ILE A O 1
ATOM 1458 N N . ASP A 1 181 ? -17.611 5.854 -0.967 1.00 96.12 181 ASP A N 1
ATOM 1459 C CA . ASP A 1 181 ? -18.468 5.975 -2.153 1.00 96.12 181 ASP A CA 1
ATOM 1460 C C . ASP A 1 181 ? -17.642 6.189 -3.435 1.00 96.12 181 ASP A C 1
ATOM 1462 O O . ASP A 1 181 ? -17.978 5.643 -4.483 1.00 96.12 181 ASP A O 1
ATOM 1466 N N . ASN A 1 182 ? -16.529 6.935 -3.371 1.00 95.75 182 ASN A N 1
ATOM 1467 C CA . ASN A 1 182 ? -15.633 7.096 -4.523 1.00 95.75 182 ASN A CA 1
ATOM 1468 C C . ASN A 1 182 ? -14.911 5.786 -4.889 1.00 95.75 182 ASN A C 1
ATOM 1470 O O . ASN A 1 182 ? -14.700 5.522 -6.074 1.00 95.75 182 ASN A O 1
ATOM 1474 N N . PHE A 1 183 ? -14.519 4.971 -3.905 1.00 96.44 183 PHE A N 1
ATOM 1475 C CA . PHE A 1 183 ? -13.907 3.663 -4.170 1.00 96.44 183 PHE A CA 1
ATOM 1476 C C . PHE A 1 183 ? -14.926 2.708 -4.799 1.00 96.44 183 PHE A C 1
ATOM 1478 O O . PHE A 1 183 ? -14.645 2.150 -5.859 1.00 96.44 183 PHE A O 1
ATOM 1485 N N . VAL A 1 184 ? -16.136 2.631 -4.235 1.00 95.75 184 VAL A N 1
ATOM 1486 C CA . VAL A 1 184 ? -17.241 1.822 -4.778 1.00 95.75 184 VAL A CA 1
ATOM 1487 C C . VAL A 1 184 ? -17.591 2.260 -6.205 1.00 95.75 184 VAL A C 1
ATOM 1489 O O . VAL A 1 184 ? -17.658 1.436 -7.112 1.00 95.75 184 VAL A O 1
ATOM 1492 N N . ALA A 1 185 ? -17.737 3.567 -6.450 1.00 96.75 185 ALA A N 1
ATOM 1493 C CA . ALA A 1 185 ? -18.116 4.089 -7.764 1.00 96.75 185 ALA A CA 1
ATOM 1494 C C . ALA A 1 185 ? -17.054 3.858 -8.852 1.00 96.75 185 ALA A C 1
ATOM 1496 O O . ALA A 1 185 ? -17.395 3.721 -10.026 1.00 96.75 185 ALA A O 1
ATOM 1497 N N . THR A 1 186 ? -15.769 3.845 -8.486 1.00 96.50 186 THR A N 1
ATOM 1498 C CA . THR A 1 186 ? -14.664 3.641 -9.440 1.00 96.50 186 THR A CA 1
ATOM 1499 C C . THR A 1 186 ? -14.253 2.177 -9.587 1.00 96.50 186 THR A C 1
ATOM 1501 O O . THR A 1 186 ? -13.507 1.859 -10.511 1.00 96.50 186 THR A O 1
ATOM 1504 N N . GLY A 1 187 ? -14.699 1.293 -8.687 1.00 94.62 187 GLY A N 1
ATOM 1505 C CA . GLY A 1 187 ? -14.209 -0.085 -8.589 1.00 94.62 187 GLY A CA 1
ATOM 1506 C C . GLY A 1 187 ? -12.734 -0.178 -8.180 1.00 94.62 187 GLY A C 1
ATOM 1507 O O . GLY A 1 187 ? -12.107 -1.223 -8.361 1.00 94.62 187 GLY A O 1
ATOM 1508 N N . SER A 1 188 ? -12.160 0.919 -7.674 1.00 95.25 188 SER A N 1
ATOM 1509 C CA . SER A 1 188 ? -10.787 0.934 -7.176 1.00 95.25 188 SER A CA 1
ATOM 1510 C C . SER A 1 188 ? -10.736 0.174 -5.861 1.00 95.25 188 SER A C 1
ATOM 1512 O O . SER A 1 188 ? -11.663 0.269 -5.055 1.00 95.25 188 SER A O 1
ATOM 1514 N N . LYS A 1 189 ? -9.637 -0.536 -5.609 1.00 95.44 189 LYS A N 1
ATOM 1515 C CA . LYS A 1 189 ? -9.459 -1.220 -4.333 1.00 95.44 189 LYS A CA 1
ATOM 1516 C C . LYS A 1 189 ? -8.590 -0.401 -3.370 1.00 95.44 189 LYS A C 1
ATOM 1518 O O . LYS A 1 189 ? -7.626 0.225 -3.826 1.00 95.44 189 LYS A O 1
ATOM 1523 N N . PRO A 1 190 ? -8.904 -0.362 -2.062 1.00 96.25 190 PRO A N 1
ATOM 1524 C CA . PRO A 1 190 ? -8.140 0.424 -1.093 1.00 96.25 190 PRO A CA 1
ATOM 1525 C C . PRO A 1 190 ? -6.677 -0.022 -0.949 1.00 96.25 190 PRO A C 1
ATOM 1527 O O . PRO A 1 190 ? -5.799 0.818 -0.746 1.00 96.25 190 PRO A O 1
ATOM 1530 N N . ASP A 1 191 ? -6.400 -1.318 -1.104 1.00 95.44 191 ASP A N 1
ATOM 1531 C CA . ASP A 1 191 ? -5.066 -1.923 -1.000 1.00 95.44 191 ASP A CA 1
ATOM 1532 C C . ASP A 1 191 ? -4.083 -1.416 -2.060 1.00 95.44 191 ASP A C 1
ATOM 1534 O O . ASP A 1 191 ? -2.880 -1.389 -1.822 1.00 95.44 191 ASP A O 1
ATOM 1538 N N . TRP A 1 192 ? -4.570 -0.875 -3.183 1.00 95.81 192 TRP A N 1
ATOM 1539 C CA . TRP A 1 192 ? -3.721 -0.288 -4.229 1.00 95.81 192 TRP A CA 1
ATOM 1540 C C . TRP A 1 192 ? -2.922 0.938 -3.766 1.00 95.81 192 TRP A C 1
ATOM 1542 O O . TRP A 1 192 ? -1.986 1.365 -4.445 1.00 95.81 192 TRP A O 1
ATOM 1552 N N . MET A 1 193 ? -3.261 1.515 -2.609 1.00 96.31 193 MET A N 1
ATOM 1553 C CA . MET A 1 193 ? -2.447 2.551 -1.964 1.00 96.31 193 MET A CA 1
ATOM 1554 C C . MET A 1 193 ? -1.143 1.994 -1.364 1.00 96.31 193 MET A C 1
ATOM 1556 O O . MET A 1 193 ? -0.260 2.771 -0.989 1.00 96.31 193 MET A O 1
ATOM 1560 N N . VAL A 1 194 ? -1.005 0.670 -1.277 1.00 97.12 194 VAL A N 1
ATOM 1561 C CA . VAL A 1 194 ? 0.211 -0.043 -0.890 1.00 97.12 194 VAL A CA 1
ATOM 1562 C C . VAL A 1 194 ? 0.844 -0.651 -2.142 1.00 97.12 194 VAL A C 1
ATOM 1564 O O . VAL A 1 194 ? 0.239 -1.416 -2.888 1.00 97.12 194 VAL A O 1
ATOM 1567 N N . LEU A 1 195 ? 2.088 -0.270 -2.415 1.00 97.12 195 LEU A N 1
ATOM 1568 C CA . LEU A 1 195 ? 2.793 -0.645 -3.631 1.00 97.12 195 LEU A CA 1
ATOM 1569 C C . LEU A 1 195 ? 3.574 -1.937 -3.416 1.00 97.12 195 LEU A C 1
ATOM 1571 O O . LEU A 1 195 ? 4.426 -2.008 -2.536 1.00 97.12 195 LEU A O 1
ATOM 1575 N N . ASN A 1 196 ? 3.359 -2.908 -4.300 1.00 96.56 196 ASN A N 1
ATOM 1576 C CA . ASN A 1 196 ? 4.227 -4.081 -4.467 1.00 96.56 196 ASN A CA 1
ATOM 1577 C C . ASN A 1 196 ? 5.212 -3.913 -5.639 1.00 96.56 196 ASN A C 1
ATOM 1579 O O . ASN A 1 196 ? 6.205 -4.632 -5.764 1.00 96.56 196 ASN A O 1
ATOM 1583 N N . VAL A 1 197 ? 4.921 -2.967 -6.534 1.00 96.75 197 VAL A N 1
ATOM 1584 C CA . VAL A 1 197 ? 5.677 -2.695 -7.755 1.00 96.75 197 VAL A CA 1
ATOM 1585 C C . VAL A 1 197 ? 5.763 -1.185 -7.955 1.00 96.75 197 VAL A C 1
ATOM 1587 O O . VAL A 1 197 ? 4.754 -0.493 -7.843 1.00 96.75 197 VAL A O 1
ATOM 1590 N N . ILE A 1 198 ? 6.954 -0.677 -8.278 1.00 96.88 198 ILE A N 1
ATOM 1591 C CA . ILE A 1 198 ? 7.176 0.741 -8.594 1.00 96.88 198 ILE A CA 1
ATOM 1592 C C . ILE A 1 198 ? 7.493 0.888 -10.084 1.00 96.88 198 ILE A C 1
ATOM 1594 O O . ILE A 1 198 ? 8.440 0.256 -10.563 1.00 96.88 198 ILE A O 1
ATOM 1598 N N . PRO A 1 199 ? 6.750 1.717 -10.837 1.00 96.25 199 PRO A N 1
ATOM 1599 C CA . PRO A 1 199 ? 7.075 1.993 -12.228 1.00 96.25 199 PRO A CA 1
ATOM 1600 C C . PRO A 1 199 ? 8.360 2.823 -12.342 1.00 96.25 199 PRO A C 1
ATOM 1602 O O . PRO A 1 199 ? 8.605 3.741 -11.560 1.00 96.25 199 PRO A O 1
ATOM 1605 N N . VAL A 1 200 ? 9.162 2.527 -13.362 1.00 96.25 200 VAL A N 1
ATOM 1606 C CA . VAL A 1 200 ? 10.372 3.276 -13.712 1.00 96.25 200 VAL A CA 1
ATOM 1607 C C . VAL A 1 200 ? 10.093 4.078 -14.975 1.00 96.25 200 VAL A C 1
ATOM 1609 O O . VAL A 1 200 ? 9.706 3.525 -16.009 1.00 96.25 200 VAL A O 1
ATOM 1612 N N . ILE A 1 201 ? 10.275 5.393 -14.869 1.00 96.31 201 ILE A N 1
ATOM 1613 C CA . ILE A 1 201 ? 10.081 6.342 -15.968 1.00 96.31 201 ILE A CA 1
ATOM 1614 C C . ILE A 1 201 ? 11.110 6.051 -17.077 1.00 96.31 201 ILE A C 1
ATOM 1616 O O . ILE A 1 201 ? 12.224 5.623 -16.766 1.00 96.31 201 ILE A O 1
ATOM 1620 N N . PRO A 1 202 ? 10.758 6.255 -18.360 1.00 95.06 202 PRO A N 1
ATOM 1621 C CA . PRO A 1 202 ? 11.702 6.055 -19.451 1.00 95.06 202 PRO A CA 1
ATOM 1622 C C . PRO A 1 202 ? 12.941 6.979 -19.320 1.00 95.06 202 PRO A C 1
ATOM 1624 O O . PRO A 1 202 ? 12.787 8.115 -18.860 1.00 95.06 202 PRO A O 1
ATOM 1627 N N . PRO A 1 203 ? 14.149 6.511 -19.695 1.00 90.75 203 PRO A N 1
ATOM 1628 C CA . PRO A 1 203 ? 15.409 7.249 -19.555 1.00 90.75 203 PRO A CA 1
ATOM 1629 C C . PRO A 1 203 ? 15.664 8.324 -20.622 1.00 90.75 203 PRO A C 1
ATOM 1631 O O . PRO A 1 203 ? 15.068 8.268 -21.725 1.00 90.75 203 PRO A O 1
#

Sequence (203 aa):
PEMDGLFCERIFGPAKDWECHCGKYKRVRHRGIVCERCGVEVTESRVRRHRMGFIKLAAPVTHVWYLKGIPSYMAILLDMPLRDVEQVVYFNAYVVLNPGNYDGLSYKQLLTEDTWLEIEDQIYSEDSTLTGIEVGIGAEAISRLLEDIPLEEEAERLREEIAVAKGQKRAKLIKRLRVIDNFVATGSKPDWMVLNVIPVIPP

pLDDT: mean 93.81, std 3.93, range [75.0, 97.19]

Foldseek 3Di:
DDDPDLQQCLQLNDCAAQAHPVRPTHDPVQAQDQDPPRRHGRHHNCSLQPGKDKDQDPDKAFACCLLVPVVRVLCLQLVHDSVLVVCQQVVQWKFWCDQAPPPVDDHRDTHGPVRVVVVVCLCPDPPHPGDDTDIHGHLVSSLSSQQPDPLVVLLVVLVVVLVVDDDPVNVSSVVSSVSSVVCVVVVPGRSVSIDSMGMRRRD

Secondary structure (DSSP, 8-state):
--TTSTT-HHHH--SBTTB-TTSSSBSGGGTTPBPTTT--B-S-GGGGGT--EEEEEEEEEE-HHHHHSSS-HHHHHHT--HHHHHHHHTTSSEEEEE-TT-TT--TT-EE-HHHHHHHHHHHHSTT------EEE-HHHHHHHHHHT--HHHHHHHHHHHHHH--HHHHHHHHHHHHHHHHHHHHT--GGGGEEEEEEE---

Organism: NCBI:txid603395